Protein AF-A0A368FRX7-F1 (afdb_monomer_lite)

Sequence (217 aa):
MELCMVNEQAELYEGPSNRANNHQLYQCQQCKSKGKWTGIRMIGNEFATDPCTLDHHPEWNPIKTAHNLVDRTVYECLYQYSTVACKEDSKPEWHKQMATIKEKVAQEPEMYQAMVSHHYSRGCFSRRSSIKRVLETYNCGEAGTTMTYIPETFSILPDVSIFVHRLEPMLHVYYNSNTVQMAARNGLHTLVFIHSNLVSSNGKSSCTPRMMCAAMV

pLDDT: mean 75.37, std 17.67, range [26.78, 93.94]

Organism: Ancylostoma caninum (NCBI:txid29170)

Radius of gyration: 20.88 Å; chains: 1; bounding box: 44×50×48 Å

Secondary structure (DSSP, 8-state):
-----GGGSEEEE--S--TT--EEEEEEHHHHHTT---EEEEETTEESS-TTTS---TT------HHHHHHHHHHHHHHHHHHS---S-HHHHHHHHHHHHHHHHHT-GGGHHHHHHHHHHT-HHHHHHHHHHHHHHHHS-S---BTTB--HHHHB-TTS-BSEEEEETTEEEE--HHHHHHHHHTT---PPP-------SSS---------PPP--

Foldseek 3Di:
DDPPPCVVQWDFDPDDDPVPDQWTWTFGNVCVVVVHGDTFIDRDNDGPDPPVPPPDDPPDDPPDALLVLLVVLLVVLLVVCLVDLDPDQLPVSLVVSVVSQQVVCVVVVVNNVVNNCNSPVCHPVVSSVSSVVSNVLRVPPDDRDDLQDDPVVRQADPVRDGQWPDRDPQDTDGDDPVVVVVCVVVVAPDADDDRDPPDDPDDDDDDDDDGDGDGDD

Structure (mmCIF, N/CA/C/O backbone):
data_AF-A0A368FRX7-F1
#
_entry.id   AF-A0A368FRX7-F1
#
loop_
_atom_site.group_PDB
_atom_site.id
_atom_site.type_symbol
_atom_site.label_atom_id
_atom_site.label_alt_id
_atom_site.label_comp_id
_atom_site.label_asym_id
_atom_site.label_entity_id
_atom_site.label_seq_id
_atom_site.pdbx_PDB_ins_code
_atom_site.Cartn_x
_atom_site.Cartn_y
_atom_site.Cartn_z
_atom_site.occupancy
_atom_site.B_iso_or_equiv
_atom_site.auth_seq_id
_atom_site.auth_comp_id
_atom_site.auth_asym_id
_atom_site.auth_atom_id
_atom_site.pdbx_PDB_model_num
ATOM 1 N N . MET A 1 1 ? -11.530 14.022 -0.761 1.00 30.47 1 MET A N 1
ATOM 2 C CA . MET A 1 1 ? -12.181 12.758 -0.367 1.00 30.47 1 MET A CA 1
ATOM 3 C C . MET A 1 1 ? -11.080 11.872 0.197 1.00 30.47 1 MET A C 1
ATOM 5 O O . MET A 1 1 ? -10.234 11.423 -0.565 1.00 30.47 1 MET A O 1
ATOM 9 N N . GLU A 1 2 ? -10.966 11.787 1.525 1.00 34.12 2 GLU A N 1
ATOM 10 C CA . GLU A 1 2 ? -9.962 10.942 2.181 1.00 34.12 2 GLU A CA 1
ATOM 11 C C . GLU A 1 2 ? -10.339 9.472 2.003 1.00 34.12 2 GLU A C 1
ATOM 13 O O . GLU A 1 2 ? -11.412 9.048 2.420 1.00 34.12 2 GLU A O 1
ATOM 18 N N . LEU A 1 3 ? -9.455 8.693 1.387 1.00 38.66 3 LEU A N 1
ATOM 19 C CA . LEU A 1 3 ? -9.559 7.239 1.372 1.00 38.66 3 LEU A CA 1
ATOM 20 C C . LEU A 1 3 ? -9.222 6.725 2.780 1.00 38.66 3 LEU A C 1
ATOM 22 O O . LEU A 1 3 ? -8.053 6.525 3.113 1.00 38.66 3 LEU A O 1
ATOM 26 N N . CYS A 1 4 ? -10.239 6.545 3.623 1.00 38.00 4 CYS A N 1
ATOM 27 C CA . CYS A 1 4 ? -10.102 5.797 4.869 1.00 38.00 4 CYS A CA 1
ATOM 28 C C . CYS A 1 4 ? -9.798 4.336 4.522 1.00 38.00 4 CYS A C 1
ATOM 30 O O . CYS A 1 4 ? -10.684 3.575 4.143 1.00 38.00 4 CYS A O 1
ATOM 32 N N . MET A 1 5 ? -8.534 3.926 4.636 1.00 40.75 5 MET A N 1
ATOM 33 C CA . MET A 1 5 ? -8.184 2.507 4.632 1.00 40.75 5 MET A CA 1
ATOM 34 C C . MET A 1 5 ? -8.666 1.886 5.947 1.00 40.75 5 MET A C 1
ATOM 36 O O . MET A 1 5 ? -7.973 1.908 6.959 1.00 40.75 5 MET A O 1
ATOM 40 N N . VAL A 1 6 ? -9.886 1.351 5.922 1.00 47.53 6 VAL A N 1
ATOM 41 C CA . VAL A 1 6 ? -10.578 0.746 7.074 1.00 47.53 6 VAL A CA 1
ATOM 42 C C . VAL A 1 6 ? -9.851 -0.503 7.603 1.00 47.53 6 VAL A C 1
ATOM 44 O O . VAL A 1 6 ? -9.980 -0.855 8.773 1.00 47.53 6 VAL A O 1
ATOM 47 N N . ASN A 1 7 ? -9.021 -1.148 6.778 1.00 43.38 7 ASN A N 1
ATOM 48 C CA . ASN A 1 7 ? -8.431 -2.451 7.100 1.00 43.38 7 ASN A CA 1
ATOM 49 C C . ASN A 1 7 ? -7.40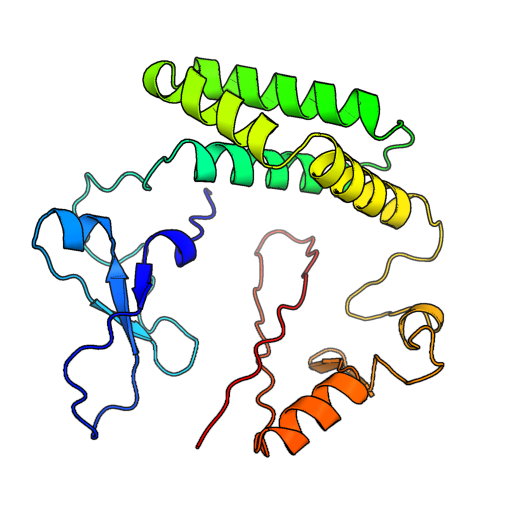7 -2.462 8.245 1.00 43.38 7 ASN A C 1
ATOM 51 O O . ASN A 1 7 ? -7.139 -3.534 8.772 1.00 43.38 7 ASN A O 1
ATOM 55 N N . GLU A 1 8 ? -6.845 -1.321 8.656 1.00 46.81 8 GLU A N 1
ATOM 56 C CA . GLU A 1 8 ? -5.922 -1.272 9.807 1.00 46.81 8 GLU A CA 1
ATOM 57 C C . GLU A 1 8 ? -6.608 -0.906 11.132 1.00 46.81 8 GLU A C 1
ATOM 59 O O . GLU A 1 8 ? -5.968 -0.946 12.177 1.00 46.81 8 GLU A O 1
ATOM 64 N N . GLN A 1 9 ? -7.903 -0.566 11.117 1.00 55.53 9 GLN A N 1
ATOM 65 C CA . GLN A 1 9 ? -8.648 -0.152 12.320 1.00 55.53 9 GLN A CA 1
ATOM 66 C C . GLN A 1 9 ? -9.679 -1.180 12.785 1.00 55.53 9 GLN A C 1
ATOM 68 O O . GLN A 1 9 ? -10.386 -0.956 13.772 1.00 55.53 9 GLN A O 1
ATOM 73 N N . ALA A 1 10 ? -9.781 -2.299 12.078 1.00 55.25 10 ALA A N 1
ATOM 74 C CA . ALA A 1 10 ? -10.739 -3.343 12.364 1.00 55.25 10 ALA A CA 1
ATOM 75 C C . ALA A 1 10 ? -9.993 -4.656 12.607 1.00 55.25 10 ALA A C 1
ATOM 77 O O . ALA A 1 10 ? -9.310 -5.171 11.726 1.00 55.25 10 ALA A O 1
ATOM 78 N N . GLU A 1 11 ? -10.121 -5.197 13.815 1.00 59.97 11 GLU A N 1
ATOM 79 C CA . GLU A 1 11 ? -9.658 -6.551 14.107 1.00 59.97 11 GLU A CA 1
ATOM 80 C C . GLU A 1 11 ? -10.773 -7.533 13.761 1.00 59.97 11 GLU A C 1
ATOM 82 O O . GLU A 1 11 ? -11.942 -7.309 14.104 1.00 59.97 11 GLU A O 1
ATOM 87 N N . LEU A 1 12 ? -10.405 -8.624 13.086 1.00 64.31 12 LEU A N 1
ATOM 88 C CA . LEU A 1 12 ? -11.295 -9.763 12.910 1.00 64.31 12 LEU A CA 1
ATOM 89 C C . LEU A 1 12 ? -11.613 -10.308 14.305 1.00 64.31 12 LEU A C 1
ATOM 91 O O . LEU A 1 12 ? -10.719 -10.746 15.031 1.00 64.31 12 LEU A O 1
ATOM 95 N N . TYR A 1 13 ? -12.882 -10.242 14.695 1.00 66.50 13 TYR A N 1
ATOM 96 C CA . TYR A 1 13 ? -13.333 -10.796 15.958 1.00 66.50 13 TYR A CA 1
ATOM 97 C C . TYR A 1 13 ? -13.917 -12.182 15.702 1.00 66.50 13 TYR A C 1
ATOM 99 O O . TYR A 1 13 ? -15.029 -12.324 15.192 1.00 66.50 13 TYR A O 1
ATOM 107 N N . GLU A 1 14 ? -13.177 -13.216 16.092 1.00 60.53 14 GLU A N 1
ATOM 108 C CA . GLU A 1 14 ? -13.703 -14.577 16.163 1.00 60.53 14 GLU A CA 1
ATOM 109 C C . GLU A 1 14 ? -14.515 -14.729 17.454 1.00 60.53 14 GLU A C 1
ATOM 111 O O . GLU A 1 14 ? -14.046 -15.226 18.477 1.00 60.53 14 GLU A O 1
ATOM 116 N N . GLY A 1 15 ? -15.747 -14.217 17.431 1.00 62.44 15 GLY A N 1
ATOM 117 C CA . GLY A 1 15 ? -16.715 -14.474 18.495 1.00 62.44 15 GLY A CA 1
ATOM 118 C C . GLY A 1 15 ? -17.056 -15.965 18.606 1.00 62.44 15 GLY A C 1
ATOM 119 O O . GLY A 1 15 ? -16.747 -16.732 17.691 1.00 62.44 15 GLY A O 1
ATOM 120 N N . PRO A 1 16 ? -17.719 -16.398 19.698 1.00 53.91 16 PRO A N 1
ATOM 121 C CA . PRO A 1 16 ? -18.151 -17.783 19.855 1.00 53.91 16 PRO A CA 1
ATOM 122 C C . PRO A 1 16 ? -18.934 -18.218 18.614 1.00 53.91 16 PRO A C 1
ATOM 124 O O . PRO A 1 16 ? -20.005 -17.688 18.311 1.00 53.91 16 PRO A O 1
ATOM 127 N N . SER A 1 17 ? -18.328 -19.139 17.865 1.00 47.59 17 SER A N 1
ATOM 128 C CA . SER A 1 17 ? -18.787 -19.599 16.560 1.00 47.59 17 SER A CA 1
ATOM 129 C C . SER A 1 17 ? -20.168 -20.236 16.690 1.00 47.59 17 SER A C 1
ATOM 131 O O . SER A 1 17 ? -20.312 -21.411 17.033 1.00 47.59 17 SER A O 1
ATOM 133 N N . ASN A 1 18 ? -21.213 -19.460 16.403 1.00 53.34 18 ASN A N 1
ATOM 134 C CA . ASN A 1 18 ? -22.508 -20.026 16.069 1.00 53.34 18 ASN A CA 1
ATOM 135 C C . ASN A 1 18 ? -22.377 -20.591 14.654 1.00 53.34 18 ASN A C 1
ATOM 137 O O . ASN A 1 18 ? -22.505 -19.861 13.672 1.00 53.34 18 ASN A O 1
ATOM 141 N N . ARG A 1 19 ? -22.105 -21.899 14.568 1.00 54.16 19 ARG A N 1
ATOM 142 C CA . ARG A 1 19 ? -21.857 -22.685 13.340 1.00 54.16 19 ARG A CA 1
ATOM 143 C C . ARG A 1 19 ? -22.924 -22.557 12.234 1.00 54.16 19 ARG A C 1
ATOM 145 O O . ARG A 1 19 ? -22.756 -23.134 11.170 1.00 54.16 19 ARG A O 1
ATOM 152 N N . ALA A 1 20 ? -24.011 -21.824 12.466 1.00 64.81 20 ALA A N 1
ATOM 153 C CA . ALA A 1 20 ? -25.097 -21.610 11.513 1.00 64.81 20 ALA A CA 1
ATOM 154 C C . ALA A 1 20 ? -24.931 -20.358 10.626 1.00 64.81 20 ALA A C 1
ATOM 156 O O . ALA A 1 20 ? -25.697 -20.180 9.684 1.00 64.81 20 ALA A O 1
ATOM 157 N N . ASN A 1 21 ? -23.960 -19.482 10.904 1.00 63.47 21 ASN A N 1
ATOM 158 C CA . ASN A 1 21 ? -23.888 -18.161 10.283 1.00 63.47 21 ASN A CA 1
ATOM 159 C C . ASN A 1 21 ? -22.591 -17.973 9.469 1.00 63.47 21 ASN A C 1
ATOM 161 O O . ASN A 1 21 ? -21.536 -17.713 10.036 1.00 63.47 21 ASN A O 1
ATOM 165 N N . ASN A 1 22 ? -22.684 -18.038 8.133 1.00 82.56 22 ASN A N 1
ATOM 166 C CA . ASN A 1 22 ? -21.576 -17.856 7.170 1.00 82.56 22 ASN A CA 1
ATOM 167 C C . ASN A 1 22 ? -21.087 -16.393 7.036 1.00 82.56 22 ASN A C 1
ATOM 169 O O . ASN A 1 22 ? -20.902 -15.896 5.925 1.00 82.56 22 ASN A O 1
ATOM 173 N N . HIS A 1 23 ? -20.925 -15.658 8.134 1.00 83.50 23 HIS A N 1
ATOM 174 C CA . HIS A 1 23 ? -20.420 -14.286 8.087 1.00 83.50 23 HIS A CA 1
ATOM 175 C C . HIS A 1 23 ? -19.318 -14.053 9.115 1.00 83.50 23 HIS A C 1
ATOM 177 O O . HIS A 1 23 ? -19.363 -14.578 10.226 1.00 83.50 23 HIS A O 1
ATOM 183 N N . GLN A 1 24 ? -18.343 -13.233 8.736 1.00 84.00 24 GLN A N 1
ATOM 184 C CA . GLN A 1 24 ? -17.304 -12.740 9.634 1.00 84.00 24 GLN A CA 1
ATOM 185 C C . GLN A 1 24 ? -17.763 -11.417 10.256 1.00 84.00 24 GLN A C 1
ATOM 187 O O . GLN A 1 24 ? -18.486 -10.640 9.626 1.00 84.00 24 GLN A O 1
ATOM 192 N N . LEU A 1 25 ? -17.368 -11.158 11.502 1.00 86.56 25 LEU A N 1
ATOM 193 C CA . LEU A 1 25 ? -17.642 -9.898 12.189 1.00 86.56 25 LEU A CA 1
ATOM 194 C C . LEU A 1 25 ? -16.323 -9.194 12.482 1.00 86.56 25 LEU A C 1
ATOM 196 O O . LEU A 1 25 ? -15.436 -9.735 13.138 1.00 86.56 25 LEU A O 1
ATOM 200 N N . TYR A 1 26 ? -16.217 -7.965 12.002 1.00 84.25 26 TYR A N 1
ATOM 201 C CA . TYR A 1 26 ? -15.113 -7.075 12.315 1.00 84.25 26 TYR A CA 1
ATOM 202 C C . TYR A 1 26 ? -15.540 -6.128 13.420 1.00 84.25 26 TYR A C 1
ATOM 204 O O . TYR A 1 26 ? -16.651 -5.603 13.394 1.00 84.25 26 TYR A O 1
ATOM 212 N N . GLN A 1 27 ? -14.661 -5.891 14.386 1.00 83.88 27 GLN A N 1
ATOM 213 C CA . GLN A 1 27 ? -14.903 -4.899 15.424 1.00 83.88 27 GLN A CA 1
ATOM 214 C C . GLN A 1 27 ? -13.943 -3.734 15.222 1.00 83.88 27 GLN A C 1
ATOM 216 O O . GLN A 1 27 ? -12.729 -3.930 15.142 1.00 83.88 27 GLN A O 1
ATOM 221 N N . CYS A 1 28 ? -14.470 -2.509 15.184 1.00 83.31 28 CYS A N 1
ATOM 222 C CA . CYS A 1 28 ? -13.597 -1.342 15.198 1.00 83.31 28 CYS A CA 1
ATOM 223 C C . CYS A 1 28 ? -12.832 -1.258 16.528 1.00 83.31 28 CYS A C 1
ATOM 225 O O . CYS A 1 28 ? -13.425 -1.305 17.613 1.00 83.31 28 CYS A O 1
ATOM 227 N N . GLN A 1 29 ? -11.517 -1.062 16.431 1.00 78.44 29 GLN A N 1
ATOM 228 C CA . GLN A 1 29 ? -10.608 -0.940 17.566 1.00 78.44 29 GLN A CA 1
ATOM 229 C C . GLN A 1 29 ? -10.973 0.211 18.517 1.00 78.44 29 GLN A C 1
ATOM 231 O O . GLN A 1 29 ? -10.830 0.061 19.729 1.00 78.44 29 GLN A O 1
ATOM 236 N N . GLN A 1 30 ? -11.498 1.335 18.017 1.00 78.88 30 GLN A N 1
ATOM 237 C CA . GLN A 1 30 ? -11.920 2.452 18.875 1.00 78.88 30 GLN A CA 1
ATOM 238 C C . GLN A 1 30 ? -13.201 2.162 19.657 1.00 78.88 30 GLN A C 1
ATOM 240 O O . GLN A 1 30 ? -13.332 2.563 20.813 1.00 78.88 30 GLN A O 1
ATOM 245 N N . CYS A 1 31 ? -14.152 1.445 19.051 1.00 83.06 31 CYS A N 1
ATOM 246 C CA . CYS A 1 31 ? -15.323 0.958 19.779 1.00 83.06 31 CYS A CA 1
ATOM 247 C C . CYS A 1 31 ? -14.874 0.014 20.889 1.00 83.06 31 CYS A C 1
ATOM 249 O O . CYS A 1 31 ? -15.249 0.190 22.049 1.00 83.06 31 CYS A O 1
ATOM 251 N N . LYS A 1 32 ? -14.001 -0.933 20.526 1.00 84.62 32 LYS A N 1
ATOM 252 C CA . LYS A 1 32 ? -13.443 -1.936 21.431 1.00 84.62 32 LYS A CA 1
ATOM 253 C C . LYS A 1 32 ? -12.749 -1.296 22.634 1.00 84.62 32 LYS A C 1
ATOM 255 O O . LYS A 1 32 ? -13.039 -1.687 23.760 1.00 84.62 32 LYS A O 1
ATOM 260 N N . SER A 1 33 ? -11.902 -0.284 22.428 1.00 81.19 33 SER A N 1
ATOM 261 C CA . SER A 1 33 ? -11.201 0.401 23.527 1.00 81.19 33 SER A CA 1
ATOM 262 C C . SER A 1 33 ? -12.136 1.173 24.466 1.00 81.19 33 SER A C 1
ATOM 264 O O . SER A 1 33 ? -11.833 1.311 25.647 1.00 81.19 33 SER A O 1
ATOM 266 N N . LYS A 1 34 ? -13.299 1.621 23.975 1.00 84.44 34 LYS A N 1
ATOM 267 C CA . LYS A 1 34 ? -14.358 2.274 24.766 1.00 84.44 34 LYS A CA 1
ATOM 268 C C . LYS A 1 34 ? -15.358 1.289 25.391 1.00 84.44 34 LYS A C 1
ATOM 270 O O . LYS A 1 34 ? -16.352 1.725 25.967 1.00 84.44 34 LYS A O 1
ATOM 275 N N . GLY A 1 35 ? -15.152 -0.022 25.241 1.00 87.44 35 GLY A N 1
ATOM 276 C CA . GLY A 1 35 ? -16.097 -1.048 25.699 1.00 87.44 35 GLY A CA 1
ATOM 277 C C . GLY A 1 35 ? -17.410 -1.088 24.907 1.00 87.44 35 GLY A C 1
ATOM 278 O O . GLY A 1 35 ? -18.376 -1.704 25.348 1.00 87.44 35 GLY A O 1
ATOM 279 N N . LYS A 1 36 ? -17.465 -0.433 23.741 1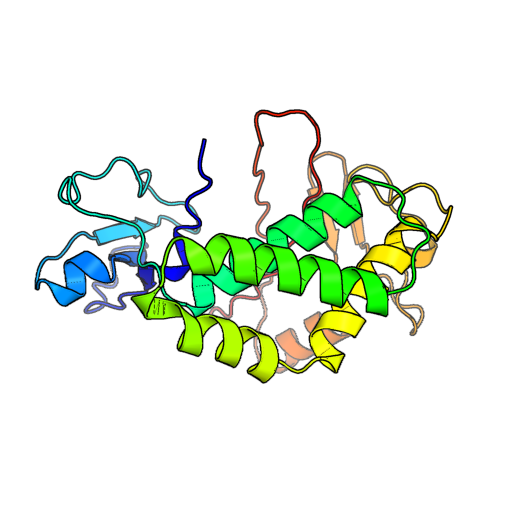.00 85.00 36 LYS A N 1
ATOM 280 C CA . LYS A 1 36 ? -18.605 -0.481 22.826 1.00 85.00 36 LYS A CA 1
ATOM 281 C C . LYS A 1 36 ? -18.378 -1.545 21.755 1.00 85.00 36 LYS A C 1
ATOM 283 O O . LYS A 1 36 ? -17.260 -1.792 21.301 1.00 85.00 36 LYS A O 1
ATOM 288 N N . TRP A 1 37 ? -19.460 -2.173 21.317 1.00 84.06 37 TRP A N 1
ATOM 289 C CA . TRP A 1 37 ? -19.416 -3.138 20.229 1.00 84.06 37 TRP A CA 1
ATOM 290 C C . TRP A 1 37 ? -20.146 -2.573 19.013 1.00 84.06 37 TRP A C 1
ATOM 292 O O . TRP A 1 37 ? -21.356 -2.371 19.056 1.00 84.06 37 TRP A O 1
ATOM 302 N N . THR A 1 38 ? -19.397 -2.335 17.935 1.00 84.81 38 THR A N 1
ATOM 303 C CA . THR A 1 38 ? -19.945 -2.048 16.605 1.00 84.81 38 THR A CA 1
ATOM 304 C C . THR A 1 38 ? -19.379 -3.094 15.666 1.00 84.81 38 THR A C 1
ATOM 306 O O . THR A 1 38 ? -18.223 -3.002 15.246 1.00 84.81 38 THR A O 1
ATOM 309 N N . GLY A 1 39 ? -20.166 -4.142 15.435 1.00 85.38 39 GLY A N 1
ATOM 310 C CA . GLY A 1 39 ? -19.807 -5.215 14.525 1.00 85.38 39 GLY A CA 1
ATOM 311 C C . GLY A 1 39 ? -20.104 -4.826 13.087 1.00 85.38 39 GLY A C 1
ATOM 312 O O . GLY A 1 39 ? -21.240 -4.502 12.747 1.00 85.38 39 GLY A O 1
ATOM 313 N N . ILE A 1 40 ? -19.092 -4.910 12.237 1.00 87.19 40 ILE A N 1
ATOM 314 C CA . ILE A 1 40 ? -19.232 -4.790 10.793 1.00 87.19 40 ILE A CA 1
ATOM 315 C C . ILE A 1 40 ? -19.334 -6.200 10.237 1.00 87.19 40 ILE A C 1
ATOM 317 O O . ILE A 1 40 ? -18.407 -7.004 10.360 1.00 87.19 40 ILE A O 1
ATOM 321 N N . ARG A 1 41 ? -20.488 -6.519 9.656 1.00 88.69 41 ARG A N 1
ATOM 322 C CA . ARG A 1 41 ? -20.714 -7.822 9.037 1.00 88.69 41 ARG A CA 1
ATOM 323 C C . ARG A 1 41 ? -19.986 -7.877 7.699 1.00 88.69 41 ARG A C 1
ATOM 325 O O . ARG A 1 41 ? -20.222 -7.031 6.842 1.00 88.69 41 ARG A O 1
ATOM 332 N N . MET A 1 42 ? -19.167 -8.903 7.508 1.00 87.56 42 MET A N 1
ATOM 333 C CA . MET A 1 42 ? -18.660 -9.298 6.199 1.00 87.56 42 MET A CA 1
ATOM 334 C C . MET A 1 42 ? -19.350 -10.573 5.736 1.00 87.56 42 MET A C 1
ATOM 336 O O . MET A 1 42 ? -19.402 -11.566 6.465 1.00 87.56 42 MET A O 1
ATOM 340 N N . ILE A 1 43 ? -19.884 -10.537 4.520 1.00 88.00 43 ILE A N 1
ATOM 341 C CA . ILE A 1 43 ? -20.452 -11.705 3.847 1.00 88.00 43 ILE A CA 1
ATOM 342 C C . ILE A 1 43 ? -19.486 -12.045 2.715 1.00 88.00 43 ILE A C 1
ATOM 344 O O . ILE A 1 43 ? -19.313 -11.265 1.781 1.00 88.00 43 ILE A O 1
ATOM 348 N N . GLY A 1 44 ? -18.790 -13.175 2.836 1.00 86.06 44 GLY A N 1
ATOM 349 C CA . GLY A 1 44 ? -17.607 -13.427 2.014 1.00 86.06 44 GLY A CA 1
ATOM 350 C C . GLY A 1 44 ? -16.506 -12.408 2.330 1.00 86.06 44 GLY A C 1
ATOM 351 O O . GLY A 1 44 ? -16.080 -12.312 3.477 1.00 86.06 44 GLY A O 1
ATOM 352 N N . ASN A 1 45 ? -16.083 -11.638 1.325 1.00 77.19 45 ASN A N 1
ATOM 353 C CA . ASN A 1 45 ? -15.006 -10.640 1.433 1.00 77.19 45 ASN A CA 1
ATOM 354 C C . ASN A 1 45 ? -15.491 -9.194 1.269 1.00 77.19 45 ASN A C 1
ATOM 356 O O . ASN A 1 45 ? -14.682 -8.285 1.093 1.00 77.19 45 ASN A O 1
ATOM 360 N N . GLU A 1 46 ? -16.804 -8.984 1.283 1.00 80.25 46 GLU A N 1
ATOM 361 C CA . GLU A 1 46 ? -17.400 -7.662 1.156 1.00 80.25 46 GLU A CA 1
ATOM 362 C C . GLU A 1 46 ? -18.043 -7.257 2.480 1.00 80.25 46 GLU A C 1
ATOM 364 O O . GLU A 1 46 ? -18.711 -8.055 3.150 1.00 80.25 46 GLU A O 1
ATOM 369 N N . PHE A 1 47 ? -17.842 -5.996 2.864 1.00 83.62 47 PHE A N 1
ATOM 370 C CA . PHE A 1 47 ? -18.564 -5.404 3.979 1.00 83.62 47 PHE A CA 1
ATOM 371 C C . PHE A 1 47 ? -20.038 -5.253 3.587 1.00 83.62 47 PHE A C 1
ATOM 373 O O . PHE A 1 47 ? -20.366 -4.560 2.630 1.00 83.62 47 PHE A O 1
ATOM 380 N N . ALA A 1 48 ? -20.936 -5.881 4.349 1.00 88.88 48 ALA A N 1
ATOM 381 C CA . ALA A 1 48 ? -22.382 -5.814 4.123 1.00 88.88 48 ALA A CA 1
ATOM 382 C C . ALA A 1 48 ? -22.954 -4.401 4.350 1.00 88.88 48 ALA A C 1
ATOM 384 O O . ALA A 1 48 ? -24.082 -4.099 3.966 1.00 88.88 48 ALA A O 1
ATOM 385 N N . THR A 1 49 ? -22.191 -3.540 5.016 1.00 86.81 49 THR A N 1
ATOM 386 C CA . THR A 1 49 ? -22.515 -2.138 5.264 1.00 86.81 49 THR A CA 1
ATOM 387 C C . THR A 1 49 ? -21.223 -1.348 5.199 1.00 86.81 49 THR A C 1
ATOM 389 O O . THR A 1 49 ? -20.212 -1.819 5.720 1.00 86.81 49 THR A O 1
ATOM 392 N N . ASP A 1 50 ? -21.250 -0.169 4.574 1.00 81.25 50 ASP A N 1
ATOM 393 C CA . ASP A 1 50 ? -20.075 0.695 4.513 1.00 81.25 50 ASP A CA 1
ATOM 394 C C . ASP A 1 50 ? -19.615 1.032 5.943 1.00 81.25 50 ASP A C 1
ATOM 396 O O . ASP A 1 50 ? -20.364 1.674 6.695 1.00 81.25 50 ASP A O 1
ATOM 400 N N . PRO A 1 51 ? -18.387 0.635 6.324 1.00 77.62 51 PRO A N 1
ATOM 401 C CA . PRO A 1 51 ? -17.791 0.983 7.599 1.00 77.62 51 PRO A CA 1
ATOM 402 C C . PRO A 1 51 ? -17.736 2.475 7.883 1.00 77.62 51 PRO A C 1
ATOM 404 O O . PRO A 1 51 ? -17.501 2.816 9.023 1.00 77.62 51 PRO A O 1
ATOM 407 N N . CYS A 1 52 ? -17.899 3.373 6.914 1.00 73.62 52 CYS A N 1
ATOM 408 C CA . CYS A 1 52 ? -17.926 4.818 7.154 1.00 73.62 52 CYS A CA 1
ATOM 409 C C . CYS A 1 52 ? -19.333 5.343 7.481 1.00 73.62 52 CYS A C 1
ATOM 411 O O . CYS A 1 52 ? -19.463 6.458 7.976 1.00 73.62 52 CYS A O 1
ATOM 413 N N . THR A 1 53 ? -20.377 4.555 7.203 1.00 78.38 53 THR A N 1
ATOM 414 C CA . THR A 1 53 ? -21.790 4.963 7.350 1.00 78.38 53 THR A CA 1
ATOM 415 C C . THR A 1 53 ? -22.452 4.477 8.626 1.00 78.38 53 THR A C 1
ATOM 417 O O . THR A 1 53 ? -23.532 4.952 8.972 1.00 78.38 53 THR A O 1
ATOM 420 N N . LEU A 1 54 ? -21.848 3.505 9.309 1.00 79.81 54 LEU A N 1
ATOM 421 C CA . LEU A 1 54 ? -22.362 3.074 10.600 1.00 79.81 54 LEU A CA 1
ATOM 422 C C . LEU A 1 54 ? -22.259 4.248 11.579 1.00 79.81 54 LEU A C 1
ATOM 424 O O . LEU A 1 54 ? -21.334 5.056 11.504 1.00 79.81 54 LEU A O 1
ATOM 428 N N . ASP A 1 55 ? -23.216 4.320 12.497 1.00 73.56 55 ASP A N 1
ATOM 429 C CA . ASP A 1 55 ? -23.305 5.371 13.508 1.00 73.56 55 ASP A CA 1
ATOM 430 C C . ASP A 1 55 ? -22.271 5.112 14.617 1.00 73.56 55 ASP A C 1
ATOM 432 O O . ASP A 1 55 ? -22.574 4.808 15.774 1.00 73.56 55 ASP A O 1
ATOM 436 N N . HIS A 1 56 ? -20.998 5.108 14.233 1.00 66.69 56 HIS A N 1
ATOM 437 C CA . HIS A 1 56 ? -19.920 5.233 15.192 1.00 66.69 56 HIS A CA 1
ATOM 438 C C . HIS A 1 56 ? -19.866 6.685 15.608 1.00 66.69 56 HIS A C 1
ATOM 440 O O . HIS A 1 56 ? -20.030 7.579 14.784 1.00 66.69 56 HIS A O 1
ATOM 446 N N . HIS A 1 57 ? -19.642 6.903 16.900 1.00 62.00 57 HIS A N 1
ATOM 447 C CA . HIS A 1 57 ? -19.675 8.227 17.501 1.00 62.00 57 HIS A CA 1
ATOM 448 C C . HIS A 1 57 ? -19.015 9.308 16.618 1.00 62.00 57 HIS A C 1
ATOM 450 O O . HIS A 1 57 ? -17.904 9.083 16.137 1.00 62.00 57 HIS A O 1
ATOM 456 N N . PRO A 1 58 ? -19.613 10.508 16.492 1.00 66.00 58 PRO A N 1
ATOM 457 C CA . PRO A 1 58 ? -19.103 11.603 15.650 1.00 66.00 58 PRO A CA 1
ATOM 458 C C . PRO A 1 58 ? -17.684 12.075 16.022 1.00 66.00 58 PRO A C 1
ATOM 460 O O . PRO A 1 58 ? -17.043 12.812 15.282 1.00 66.00 58 PRO A O 1
ATOM 463 N N . GLU A 1 59 ? -17.178 11.636 17.170 1.00 64.44 59 GLU A N 1
ATOM 464 C CA . GLU A 1 59 ? -15.819 11.856 17.666 1.00 64.44 59 GLU A CA 1
ATOM 465 C C . GLU A 1 59 ? -14.767 10.865 17.116 1.00 64.44 59 GLU A C 1
ATOM 467 O O . GLU A 1 59 ? -13.619 10.869 17.570 1.00 64.44 59 GLU A O 1
ATOM 472 N N . TRP A 1 60 ? -15.136 9.977 16.186 1.00 68.44 60 TRP A N 1
ATOM 473 C CA . TRP A 1 60 ? -14.235 8.982 15.598 1.00 68.44 60 TRP A CA 1
ATOM 474 C C . TRP A 1 60 ? -13.293 9.604 14.578 1.00 68.44 60 TRP A C 1
ATOM 476 O O . TRP A 1 60 ? -13.510 9.584 13.370 1.00 68.44 60 TRP A O 1
ATOM 486 N N . ASN A 1 61 ? -12.187 10.125 15.088 1.00 63.84 61 ASN A N 1
ATOM 487 C CA . ASN A 1 61 ? -11.027 10.417 14.266 1.00 63.84 61 ASN A CA 1
ATOM 488 C C . ASN A 1 61 ? -10.312 9.097 13.969 1.00 63.84 61 ASN A C 1
ATOM 490 O O . ASN A 1 61 ? -10.071 8.362 14.923 1.00 63.84 61 ASN A O 1
ATOM 494 N N . PRO A 1 62 ? -9.925 8.787 12.718 1.00 66.31 62 PRO A N 1
ATOM 495 C CA . PRO A 1 62 ? -9.052 7.655 12.409 1.00 66.31 62 PRO A CA 1
ATOM 496 C C . PRO A 1 62 ? -7.931 7.538 13.443 1.00 66.31 62 PRO A C 1
ATOM 498 O O . PRO A 1 62 ? -7.372 8.567 13.829 1.00 66.31 62 PRO A O 1
ATOM 501 N N . ILE A 1 63 ? -7.591 6.324 13.904 1.00 69.75 63 ILE A N 1
ATOM 502 C CA . ILE A 1 63 ? -6.453 6.165 14.821 1.00 69.75 63 ILE A CA 1
ATOM 503 C C . ILE A 1 63 ? -5.203 6.640 14.077 1.00 69.75 63 ILE A C 1
ATOM 505 O O . ILE A 1 63 ? -4.617 5.929 13.254 1.00 69.75 63 ILE A O 1
ATOM 509 N N . LYS A 1 64 ? -4.811 7.876 14.371 1.00 73.81 64 LYS A N 1
ATOM 510 C CA . LYS A 1 64 ? -3.567 8.476 13.929 1.00 73.81 64 LYS A CA 1
ATOM 511 C C . LYS A 1 64 ? -2.477 7.900 14.813 1.00 73.81 64 LYS A C 1
ATOM 513 O O . LYS A 1 64 ? -2.135 8.459 15.845 1.00 73.81 64 LYS A O 1
ATOM 518 N N . THR A 1 65 ? -1.966 6.733 14.441 1.00 85.12 65 THR A N 1
ATOM 519 C CA . THR A 1 65 ? -0.674 6.308 14.964 1.00 85.12 65 THR A CA 1
ATOM 520 C C . THR A 1 65 ? 0.413 6.976 14.136 1.00 85.12 65 THR A C 1
ATOM 522 O O . THR A 1 65 ? 0.267 7.192 12.927 1.00 85.12 65 THR A O 1
ATOM 525 N N . ALA A 1 66 ? 1.546 7.249 14.775 1.00 86.44 66 ALA A N 1
ATOM 526 C CA . ALA A 1 66 ? 2.748 7.676 14.077 1.00 86.44 66 ALA A CA 1
ATOM 527 C C . ALA A 1 66 ? 3.105 6.738 12.904 1.00 86.44 66 ALA A C 1
ATOM 529 O O . ALA A 1 66 ? 3.545 7.192 11.848 1.00 86.44 66 ALA A O 1
ATOM 530 N N . HIS A 1 67 ? 2.861 5.434 13.072 1.00 88.25 67 HIS A N 1
ATOM 531 C CA . HIS A 1 67 ? 3.077 4.416 12.048 1.00 88.25 67 HIS A CA 1
ATOM 532 C C . HIS A 1 67 ? 2.201 4.641 10.813 1.00 88.25 67 HIS A C 1
ATOM 534 O O . HIS A 1 67 ? 2.733 4.774 9.711 1.00 88.25 67 HIS A O 1
ATOM 540 N N . ASN A 1 68 ? 0.885 4.763 11.006 1.00 86.00 68 ASN A N 1
ATOM 541 C CA . ASN A 1 68 ? -0.087 4.906 9.922 1.00 86.00 68 ASN A CA 1
ATOM 542 C C . ASN A 1 68 ? 0.148 6.199 9.135 1.00 86.00 68 ASN A C 1
ATOM 544 O O . ASN A 1 68 ? 0.111 6.201 7.907 1.00 86.00 68 ASN A O 1
ATOM 548 N N . LEU A 1 69 ? 0.442 7.303 9.831 1.00 89.50 69 LEU A N 1
ATOM 549 C CA . LEU A 1 69 ? 0.715 8.590 9.189 1.00 89.50 69 LEU A CA 1
ATOM 550 C C . LEU A 1 69 ? 1.977 8.544 8.319 1.00 89.50 69 LEU A C 1
ATOM 552 O O . LEU A 1 69 ? 1.980 9.049 7.192 1.00 89.50 69 LEU A O 1
ATOM 556 N N . VAL A 1 70 ? 3.047 7.923 8.820 1.00 90.75 70 VAL A N 1
ATOM 557 C CA . VAL A 1 70 ? 4.289 7.742 8.060 1.00 90.75 70 VAL A CA 1
ATOM 558 C C . VAL A 1 70 ? 4.060 6.819 6.871 1.00 90.75 70 VAL A C 1
ATOM 560 O O . VAL A 1 70 ? 4.437 7.181 5.761 1.00 90.75 70 VAL A O 1
ATOM 563 N N . ASP A 1 71 ? 3.441 5.657 7.071 1.00 88.62 71 ASP A N 1
ATOM 564 C CA . ASP A 1 71 ? 3.233 4.671 6.009 1.00 88.62 71 ASP A CA 1
ATOM 565 C C . ASP A 1 71 ? 2.317 5.218 4.903 1.00 88.62 71 ASP A C 1
ATOM 567 O O . ASP A 1 71 ? 2.631 5.078 3.719 1.00 88.62 71 ASP A O 1
ATOM 571 N N . ARG A 1 72 ? 1.261 5.956 5.269 1.00 88.00 72 ARG A N 1
ATOM 572 C CA . ARG A 1 72 ? 0.398 6.667 4.315 1.00 88.00 72 ARG A CA 1
ATOM 573 C C . ARG A 1 72 ? 1.160 7.737 3.539 1.00 88.00 72 ARG A C 1
ATOM 575 O O . ARG A 1 72 ? 1.043 7.810 2.322 1.00 88.00 72 ARG A O 1
ATOM 582 N N . THR A 1 73 ? 1.984 8.536 4.215 1.00 91.31 73 THR A N 1
ATOM 583 C CA . THR A 1 73 ? 2.785 9.576 3.547 1.00 91.31 73 THR A CA 1
ATOM 584 C C . THR A 1 73 ? 3.804 8.969 2.588 1.00 91.31 73 THR A C 1
ATOM 586 O O . THR A 1 73 ? 3.990 9.464 1.482 1.00 91.31 73 THR A O 1
ATOM 589 N N . VAL A 1 74 ? 4.432 7.859 2.973 1.00 89.94 74 VAL A N 1
ATOM 590 C CA . VAL A 1 74 ? 5.352 7.112 2.107 1.00 89.94 74 VAL A CA 1
ATOM 591 C C . VAL A 1 74 ? 4.638 6.613 0.867 1.00 89.94 74 VAL A C 1
ATOM 593 O O . VAL A 1 74 ? 5.158 6.783 -0.232 1.00 89.94 74 VAL A O 1
ATOM 596 N N . TYR A 1 75 ? 3.460 6.016 1.046 1.00 87.06 75 TYR A N 1
ATOM 597 C CA . TYR A 1 75 ? 2.637 5.536 -0.052 1.00 87.06 75 TYR A CA 1
ATOM 598 C C . TYR A 1 75 ? 2.263 6.671 -1.012 1.00 87.06 75 TYR A C 1
ATOM 600 O O . TYR A 1 75 ? 2.452 6.533 -2.216 1.00 87.06 75 TYR A O 1
ATOM 608 N N . GLU A 1 76 ? 1.817 7.816 -0.491 1.00 87.62 76 GLU A N 1
ATOM 609 C CA . GLU A 1 76 ? 1.493 9.001 -1.292 1.00 87.62 76 GLU A CA 1
ATOM 610 C C . GLU A 1 76 ? 2.708 9.516 -2.079 1.00 87.62 76 GLU A C 1
ATOM 612 O O . GLU A 1 76 ? 2.590 9.769 -3.277 1.00 87.62 76 GLU A O 1
ATOM 617 N N . CYS A 1 77 ? 3.889 9.602 -1.455 1.00 89.25 77 CYS A N 1
ATOM 618 C CA . CYS A 1 77 ? 5.121 9.974 -2.156 1.00 89.25 77 CYS A CA 1
ATOM 619 C C . CYS A 1 77 ? 5.461 8.977 -3.274 1.00 89.25 77 CYS A C 1
ATOM 621 O O . CYS A 1 77 ? 5.765 9.389 -4.390 1.00 89.25 77 CYS A O 1
ATOM 623 N N . LEU A 1 78 ? 5.392 7.668 -2.998 1.00 85.69 78 LEU A N 1
ATOM 624 C CA . LEU A 1 78 ? 5.657 6.632 -4.002 1.00 85.69 78 LEU A CA 1
ATOM 625 C C . LEU A 1 78 ? 4.662 6.710 -5.161 1.00 85.69 78 LEU A C 1
ATOM 627 O O . LEU A 1 78 ? 5.063 6.593 -6.315 1.00 85.69 78 LEU A O 1
ATOM 631 N N . TYR A 1 79 ? 3.387 6.957 -4.868 1.00 81.56 79 TYR A N 1
ATOM 632 C CA . TYR A 1 79 ? 2.360 7.150 -5.882 1.00 81.56 79 TYR A CA 1
ATOM 633 C C . TYR A 1 79 ? 2.633 8.394 -6.737 1.00 81.56 79 TYR A C 1
ATOM 635 O O . TYR A 1 79 ? 2.530 8.334 -7.959 1.00 81.56 79 TYR A O 1
ATOM 643 N N . GLN A 1 80 ? 3.056 9.508 -6.139 1.00 83.44 80 GLN A N 1
ATOM 644 C CA . GLN A 1 80 ? 3.438 10.705 -6.894 1.00 83.44 80 GLN A CA 1
ATOM 645 C C . GLN A 1 80 ? 4.631 10.439 -7.820 1.00 83.44 80 GLN A C 1
ATOM 647 O O . GLN A 1 80 ? 4.566 10.791 -9.000 1.00 83.44 80 GLN A O 1
ATOM 652 N N . TYR A 1 81 ? 5.664 9.740 -7.337 1.00 79.25 81 TYR A N 1
ATOM 653 C CA . TYR A 1 81 ? 6.788 9.293 -8.174 1.00 79.25 81 TYR A CA 1
ATOM 654 C C . TYR A 1 81 ? 6.339 8.368 -9.302 1.00 79.25 81 TYR A C 1
ATOM 656 O O . TYR A 1 81 ? 6.928 8.365 -10.373 1.00 79.25 81 TYR A O 1
ATOM 664 N N . SER A 1 82 ? 5.265 7.616 -9.075 1.00 68.88 82 SER A N 1
ATOM 665 C CA . SER A 1 82 ? 4.675 6.742 -10.080 1.00 68.88 82 SER A CA 1
ATOM 6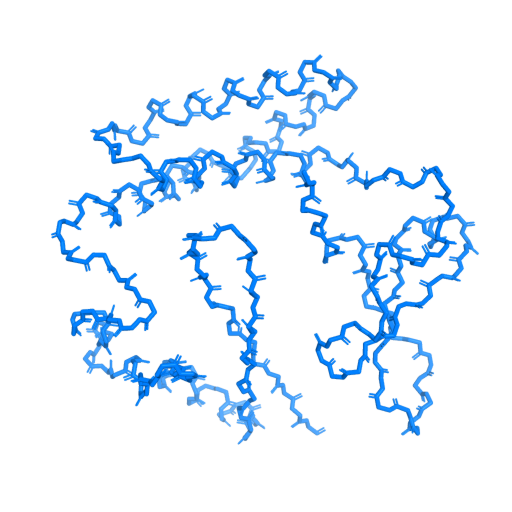66 C C . SER A 1 82 ? 3.967 7.514 -11.208 1.00 68.88 82 SER A C 1
ATOM 668 O O . SER A 1 82 ? 3.853 7.054 -12.338 1.00 68.88 82 SER A O 1
ATOM 670 N N . THR A 1 83 ? 3.501 8.732 -10.930 1.00 69.31 83 THR A N 1
ATOM 671 C CA . THR A 1 83 ? 2.778 9.553 -11.917 1.00 69.31 83 THR A CA 1
ATOM 672 C C . THR A 1 83 ? 3.669 10.506 -12.708 1.00 69.31 83 THR A C 1
ATOM 674 O O . THR A 1 83 ? 3.253 11.008 -13.752 1.00 69.31 83 THR A O 1
ATOM 677 N N . VAL A 1 84 ? 4.887 10.760 -12.230 1.00 72.50 84 VAL A N 1
ATOM 678 C CA . VAL A 1 84 ? 5.839 11.690 -12.838 1.00 72.50 84 VAL A CA 1
ATOM 679 C C . VAL A 1 84 ? 7.075 10.893 -13.215 1.00 72.50 84 VAL A C 1
ATOM 681 O O . VAL A 1 84 ? 7.717 10.336 -12.335 1.00 72.50 84 VAL A O 1
ATOM 684 N N . ALA A 1 85 ? 7.426 10.845 -14.503 1.00 61.31 85 ALA A N 1
ATOM 685 C CA . ALA A 1 85 ? 8.656 10.200 -14.958 1.00 61.31 85 ALA A CA 1
ATOM 686 C C . ALA A 1 85 ? 9.864 10.844 -14.258 1.00 61.31 85 ALA A C 1
ATOM 688 O O . ALA A 1 85 ? 10.325 11.922 -14.639 1.00 61.31 85 ALA A O 1
ATOM 689 N N . CYS A 1 86 ? 10.334 10.209 -13.188 1.00 59.09 86 CYS A N 1
ATOM 690 C CA . CYS A 1 86 ? 11.397 10.733 -12.354 1.00 59.09 86 CYS A CA 1
ATOM 691 C C . CYS A 1 86 ? 12.708 10.069 -12.784 1.00 59.09 86 CYS A C 1
ATOM 693 O O . CYS A 1 86 ? 12.870 8.851 -12.695 1.00 59.09 86 CYS A O 1
ATOM 695 N N . LYS A 1 87 ? 13.628 10.885 -13.306 1.00 65.94 87 LYS A N 1
ATOM 696 C CA . LYS A 1 87 ? 14.980 10.467 -13.715 1.00 65.94 87 LYS A CA 1
ATOM 697 C C . LYS A 1 87 ? 16.006 10.612 -12.587 1.00 65.94 87 LYS A C 1
ATOM 699 O O . LYS A 1 87 ? 17.201 10.491 -12.836 1.00 65.94 87 LYS A O 1
ATOM 704 N N . GLU A 1 88 ? 15.554 10.978 -11.393 1.00 73.06 88 GLU A N 1
ATOM 705 C CA . GLU A 1 88 ? 16.424 11.221 -10.250 1.00 73.06 88 GLU A CA 1
ATOM 706 C C . GLU A 1 88 ? 16.854 9.896 -9.580 1.00 73.06 88 GLU A C 1
ATOM 708 O O . GLU A 1 88 ? 16.292 8.823 -9.818 1.00 73.06 88 GLU A O 1
ATOM 713 N N . ASP A 1 89 ? 17.934 9.960 -8.798 1.00 76.62 89 ASP A N 1
ATOM 714 C CA . ASP A 1 89 ? 18.470 8.817 -8.059 1.00 76.62 89 ASP A CA 1
ATOM 715 C C . ASP A 1 89 ? 17.656 8.554 -6.784 1.00 76.62 89 ASP A C 1
ATOM 717 O O . ASP A 1 89 ? 17.358 9.463 -6.035 1.00 76.62 89 ASP A O 1
ATOM 721 N N . SER A 1 90 ? 17.472 7.301 -6.362 1.00 77.44 90 SER A N 1
ATOM 722 C CA . SER A 1 90 ? 16.710 6.969 -5.129 1.00 77.44 90 SER A CA 1
ATOM 723 C C . SER A 1 90 ? 17.105 7.696 -3.814 1.00 77.44 90 SER A C 1
ATOM 725 O O . SER A 1 90 ? 16.354 7.669 -2.833 1.00 77.44 90 SER A O 1
ATOM 727 N N . LYS A 1 91 ? 18.296 8.310 -3.735 1.00 81.44 91 LYS A N 1
ATOM 728 C CA . LYS A 1 91 ? 18.797 9.013 -2.542 1.00 81.44 91 LYS A CA 1
ATOM 729 C C . LYS A 1 91 ? 18.160 10.404 -2.359 1.00 81.44 91 LYS A C 1
ATOM 731 O O . LYS A 1 91 ? 17.687 10.643 -1.243 1.00 81.44 91 LYS A O 1
ATOM 736 N N . PRO A 1 92 ? 18.167 11.335 -3.332 1.00 85.31 92 PRO A N 1
ATOM 737 C CA . PRO A 1 92 ? 17.430 12.599 -3.228 1.00 85.31 92 PRO A CA 1
ATOM 738 C C . PRO A 1 92 ? 15.945 12.415 -2.877 1.00 85.31 92 PRO A C 1
ATOM 740 O O . PRO A 1 92 ? 15.442 13.099 -1.987 1.00 85.31 92 PRO A O 1
ATOM 743 N N . GLU A 1 93 ? 15.276 11.421 -3.449 1.00 85.69 93 GLU A N 1
ATOM 744 C CA . GLU A 1 93 ? 13.839 11.173 -3.275 1.00 85.69 93 GLU A CA 1
ATOM 745 C C . GLU A 1 93 ? 13.519 10.695 -1.867 1.00 85.69 93 GLU A C 1
ATOM 747 O O . GLU A 1 93 ? 12.475 11.028 -1.306 1.00 85.69 93 GLU A O 1
ATOM 752 N N . TRP A 1 94 ? 14.442 9.957 -1.253 1.00 86.19 94 TRP A N 1
ATOM 753 C CA . TRP A 1 94 ? 14.337 9.608 0.155 1.00 86.19 94 TRP A CA 1
ATOM 754 C C . TRP A 1 94 ? 14.422 10.850 1.058 1.00 86.19 94 TRP A C 1
ATOM 756 O O . TRP A 1 94 ? 13.678 10.948 2.033 1.00 86.19 94 TRP A O 1
ATOM 766 N N . HIS A 1 95 ? 15.282 11.826 0.736 1.00 88.69 95 HIS A N 1
ATOM 767 C CA . HIS A 1 95 ? 15.358 13.080 1.498 1.00 88.69 95 HIS A CA 1
ATOM 768 C C . HIS A 1 95 ? 14.118 13.951 1.281 1.00 88.69 95 HIS A C 1
ATOM 770 O O . HIS A 1 95 ? 13.622 14.523 2.249 1.00 88.69 95 HIS A O 1
ATOM 776 N N . LYS A 1 96 ? 13.584 14.006 0.052 1.00 91.19 96 LYS A N 1
ATOM 777 C CA . LYS A 1 96 ? 12.308 14.674 -0.257 1.00 91.19 96 LYS A CA 1
ATOM 778 C C . LYS A 1 96 ? 11.158 14.045 0.532 1.00 91.19 96 LYS A C 1
ATOM 780 O O . LYS A 1 96 ? 10.462 14.754 1.249 1.00 91.19 96 LYS A O 1
ATOM 785 N N . GLN A 1 97 ? 11.040 12.715 0.510 1.00 90.12 97 GLN A N 1
ATOM 786 C CA . GLN A 1 97 ? 10.055 11.976 1.307 1.00 90.12 97 GLN A CA 1
ATOM 787 C C . GLN A 1 97 ? 10.198 12.278 2.806 1.00 90.12 97 GLN A C 1
ATOM 789 O O . GLN A 1 97 ? 9.207 12.535 3.485 1.00 90.12 97 GLN A O 1
ATOM 794 N N . MET A 1 98 ? 11.427 12.296 3.331 1.00 91.50 98 MET A N 1
ATOM 795 C CA . MET A 1 98 ? 11.680 12.662 4.725 1.00 91.50 98 MET A CA 1
ATOM 796 C C . MET A 1 98 ? 11.268 14.110 5.027 1.00 91.50 98 MET A C 1
ATOM 798 O O . MET A 1 98 ? 10.729 14.370 6.100 1.00 91.50 98 MET A O 1
ATOM 802 N N . ALA A 1 99 ? 11.518 15.052 4.117 1.00 93.94 99 ALA A N 1
ATOM 803 C CA . ALA A 1 99 ? 11.109 16.443 4.283 1.00 93.94 99 ALA A CA 1
ATOM 804 C C . ALA A 1 99 ? 9.580 16.568 4.349 1.00 93.94 99 ALA A C 1
ATOM 806 O O . ALA A 1 99 ? 9.074 17.179 5.285 1.00 93.94 99 ALA A O 1
ATOM 807 N N . THR A 1 100 ? 8.853 15.898 3.449 1.00 93.88 100 THR A N 1
ATOM 808 C CA . THR A 1 100 ? 7.381 15.836 3.479 1.00 93.88 100 THR A CA 1
ATOM 809 C C . THR A 1 100 ? 6.866 15.224 4.778 1.00 93.88 100 THR A C 1
ATOM 811 O O . THR A 1 100 ? 5.895 15.703 5.357 1.00 93.88 100 THR A O 1
ATOM 814 N N . ILE A 1 101 ? 7.528 14.176 5.275 1.00 91.38 101 ILE A N 1
ATOM 815 C CA . ILE A 1 101 ? 7.171 13.584 6.564 1.00 91.38 101 ILE A CA 1
ATOM 816 C C . ILE A 1 101 ? 7.390 14.601 7.675 1.00 91.38 101 ILE A C 1
ATOM 818 O O . ILE A 1 101 ? 6.457 14.850 8.419 1.00 91.38 101 ILE A O 1
ATOM 822 N N . LYS A 1 102 ? 8.554 15.253 7.756 1.00 91.94 102 LYS A N 1
ATOM 823 C CA . LYS A 1 102 ? 8.814 16.293 8.765 1.00 91.94 102 LYS A CA 1
ATOM 824 C C . LYS A 1 102 ? 7.797 17.436 8.716 1.00 91.94 102 LYS A C 1
ATOM 826 O O . LYS A 1 102 ? 7.388 17.903 9.771 1.00 91.94 102 LYS A O 1
ATOM 831 N N . GLU A 1 103 ? 7.371 17.853 7.526 1.00 93.88 103 GLU A N 1
ATOM 832 C CA . GLU A 1 103 ? 6.339 18.878 7.345 1.00 93.88 103 GLU A CA 1
ATOM 833 C C . GLU A 1 103 ? 4.982 18.425 7.898 1.00 93.88 103 GLU A C 1
ATOM 835 O O . GLU A 1 103 ? 4.378 19.131 8.702 1.00 93.88 103 GLU A O 1
ATOM 840 N N . LYS A 1 104 ? 4.525 17.217 7.544 1.00 89.38 104 LYS A N 1
ATOM 841 C CA . LYS A 1 104 ? 3.278 16.658 8.093 1.00 89.38 104 LYS A CA 1
ATOM 842 C C . LYS A 1 104 ? 3.360 16.433 9.600 1.00 89.38 104 LYS A C 1
ATOM 844 O O . LYS A 1 104 ? 2.383 16.631 10.309 1.00 89.38 104 LYS A O 1
ATOM 849 N N . VAL A 1 105 ? 4.530 16.048 10.093 1.00 88.50 105 VAL A N 1
ATOM 850 C CA . VAL A 1 105 ? 4.776 15.848 11.520 1.00 88.50 105 VAL A CA 1
ATOM 851 C C . VAL A 1 105 ? 4.764 17.178 12.280 1.00 88.50 105 VAL A C 1
ATOM 853 O O . VAL A 1 105 ? 4.341 17.213 13.428 1.00 88.50 105 VAL A O 1
ATOM 856 N N . ALA A 1 106 ? 5.180 18.290 11.666 1.00 88.12 106 ALA A N 1
ATOM 857 C CA . ALA A 1 106 ? 5.115 19.606 12.305 1.00 88.12 106 ALA A CA 1
ATOM 858 C C . ALA A 1 106 ? 3.672 20.028 12.653 1.00 88.12 106 ALA A C 1
ATOM 860 O O . ALA A 1 106 ? 3.477 20.846 13.547 1.00 88.12 106 ALA A O 1
ATOM 861 N N . GLN A 1 107 ? 2.672 19.441 11.987 1.00 90.75 107 GLN A N 1
ATOM 862 C CA . GLN A 1 107 ? 1.250 19.619 12.303 1.00 90.75 107 GLN A CA 1
ATOM 863 C C . GLN A 1 107 ? 0.796 18.762 13.500 1.00 90.75 107 GLN A C 1
ATOM 865 O O . GLN A 1 107 ? -0.260 19.014 14.068 1.00 90.75 107 GLN A O 1
ATOM 870 N N . GLU A 1 108 ? 1.592 17.764 13.891 1.00 89.31 108 GLU A N 1
ATOM 871 C CA . GLU A 1 108 ? 1.293 16.749 14.905 1.00 89.31 108 GLU A CA 1
ATOM 872 C C . GLU A 1 108 ? 2.479 16.618 15.899 1.00 89.31 108 GLU A C 1
ATOM 874 O O . GLU A 1 108 ? 3.138 15.570 15.968 1.00 89.31 108 GLU A O 1
ATOM 879 N N . PRO A 1 109 ? 2.810 17.681 16.663 1.00 91.19 109 PRO A N 1
ATOM 880 C CA . PRO A 1 109 ? 4.053 17.764 17.439 1.00 91.19 109 PRO A CA 1
ATOM 881 C C . PRO A 1 109 ? 4.195 16.659 18.497 1.00 91.19 109 PRO A C 1
ATOM 883 O O . PRO A 1 109 ? 5.308 16.204 18.763 1.00 91.19 109 PRO A O 1
ATOM 886 N N . GLU A 1 110 ? 3.082 16.173 19.053 1.00 92.94 110 GLU A N 1
ATOM 887 C CA . GLU A 1 110 ? 3.061 15.091 20.049 1.00 92.94 110 GLU A CA 1
ATOM 888 C C . GLU A 1 110 ? 3.593 13.762 19.491 1.00 92.94 110 GLU A C 1
ATOM 890 O O . GLU A 1 110 ? 4.227 12.983 20.202 1.00 92.94 110 GLU A O 1
ATOM 895 N N . MET A 1 111 ? 3.391 13.511 18.195 1.00 90.81 111 MET A N 1
ATOM 896 C CA . MET A 1 111 ? 3.792 12.268 17.534 1.00 90.81 111 MET A CA 1
ATOM 897 C C . MET A 1 111 ? 5.166 12.358 16.863 1.00 90.81 111 MET A C 1
ATOM 899 O O . MET A 1 111 ? 5.609 11.380 16.249 1.00 90.81 111 MET A O 1
ATOM 903 N N . TYR A 1 112 ? 5.871 13.490 16.993 1.00 91.94 112 TYR A N 1
ATOM 904 C CA . TYR A 1 112 ? 7.060 13.766 16.189 1.00 91.94 112 TYR A CA 1
ATOM 905 C C . TYR A 1 112 ? 8.137 12.700 16.308 1.00 91.94 112 TYR A C 1
ATOM 907 O O . TYR A 1 112 ? 8.568 12.108 15.311 1.00 91.94 112 TYR A O 1
ATOM 915 N N . GLN A 1 113 ? 8.534 12.404 17.541 1.00 92.19 113 GLN A N 1
ATOM 916 C CA . GLN A 1 113 ? 9.610 11.460 17.794 1.00 92.19 113 GLN A CA 1
ATOM 917 C C . GLN A 1 113 ? 9.245 10.047 17.321 1.00 92.19 113 GLN A C 1
ATOM 919 O O . GLN A 1 113 ? 10.087 9.349 16.756 1.00 92.19 113 GLN A O 1
ATOM 924 N N . ALA A 1 114 ? 7.984 9.642 17.496 1.00 92.12 114 ALA A N 1
ATOM 925 C CA . ALA A 1 114 ? 7.495 8.332 17.082 1.00 92.12 114 ALA A CA 1
ATOM 926 C C . ALA A 1 114 ? 7.447 8.196 15.551 1.00 92.12 114 ALA A C 1
ATOM 928 O O . ALA A 1 114 ? 7.865 7.170 15.015 1.00 92.12 114 ALA A O 1
ATOM 929 N N . MET A 1 115 ? 7.013 9.238 14.833 1.00 92.94 115 MET A N 1
ATOM 930 C CA . MET A 1 115 ? 6.956 9.235 13.367 1.00 92.94 115 MET A CA 1
ATOM 931 C C . MET A 1 115 ? 8.354 9.191 12.756 1.00 92.94 115 MET A C 1
ATOM 933 O O . MET A 1 115 ? 8.633 8.368 11.882 1.00 92.94 115 MET A O 1
ATOM 937 N N . VAL A 1 116 ? 9.262 10.037 13.248 1.00 90.38 116 VAL A N 1
ATOM 938 C CA . VAL A 1 116 ? 10.653 10.051 12.785 1.00 90.38 116 VAL A CA 1
ATOM 939 C C . VAL A 1 116 ? 11.322 8.711 13.091 1.00 90.38 116 VAL A C 1
ATOM 941 O O . VAL A 1 116 ? 11.928 8.117 12.199 1.00 90.38 116 VAL A O 1
ATOM 944 N N . SER A 1 117 ? 11.156 8.185 14.308 1.00 91.50 117 SER A N 1
ATOM 945 C CA . SER A 1 117 ? 11.701 6.880 14.696 1.00 91.50 117 SER A CA 1
ATOM 946 C C . SER A 1 117 ? 11.180 5.749 13.804 1.00 91.50 117 SER A C 1
ATOM 948 O O . SER A 1 117 ? 11.982 5.001 13.247 1.00 91.50 117 SER A O 1
ATOM 950 N N . HIS A 1 118 ? 9.864 5.666 13.563 1.00 90.94 118 HIS A N 1
ATOM 951 C CA . HIS A 1 118 ? 9.283 4.656 12.665 1.00 90.94 118 HIS A CA 1
ATOM 952 C C . HIS A 1 118 ? 9.753 4.810 11.214 1.00 90.94 118 HIS A C 1
ATOM 954 O O . HIS A 1 118 ? 9.972 3.828 10.495 1.00 90.94 118 HIS A O 1
ATOM 960 N N . HIS A 1 119 ? 9.961 6.049 10.765 1.00 88.44 119 HIS A N 1
ATOM 961 C CA . HIS A 1 119 ? 10.534 6.282 9.449 1.00 88.44 119 HIS A CA 1
ATOM 962 C C . HIS A 1 119 ? 11.924 5.642 9.319 1.00 88.44 119 HIS A C 1
ATOM 964 O O . HIS A 1 119 ? 12.212 4.961 8.331 1.00 88.44 119 HIS A O 1
ATOM 970 N N . TYR A 1 120 ? 12.774 5.816 10.331 1.00 88.88 120 TYR A N 1
ATOM 971 C CA . TYR A 1 120 ? 14.122 5.254 10.351 1.00 88.88 120 TYR A CA 1
ATOM 972 C C . TYR A 1 120 ? 14.169 3.752 10.670 1.00 88.88 120 TYR A C 1
ATOM 974 O O . TYR A 1 120 ? 15.029 3.063 10.120 1.00 88.88 120 TYR A O 1
ATOM 982 N N . SER A 1 121 ? 13.250 3.224 11.486 1.00 86.69 121 SER A N 1
ATOM 983 C CA . SER A 1 121 ? 13.271 1.834 11.976 1.00 86.69 121 SER A CA 1
ATOM 984 C C . SER A 1 121 ? 13.091 0.792 10.871 1.00 86.69 121 SER A C 1
ATOM 986 O O . SER A 1 121 ? 13.769 -0.231 10.876 1.00 86.69 121 SER A O 1
ATOM 988 N N . ARG A 1 122 ? 12.258 1.073 9.857 1.00 75.56 122 ARG A N 1
ATOM 989 C CA . ARG A 1 122 ? 12.133 0.222 8.654 1.00 75.56 122 ARG A CA 1
ATOM 990 C C . ARG A 1 122 ? 13.401 0.191 7.787 1.00 75.56 122 ARG A C 1
ATOM 992 O O . ARG A 1 122 ? 13.471 -0.586 6.838 1.00 75.56 122 ARG A O 1
ATOM 999 N N . GLY A 1 123 ? 14.402 1.007 8.113 1.00 74.94 123 GLY A N 1
ATOM 1000 C CA . GLY A 1 123 ? 15.706 1.036 7.473 1.00 74.94 123 GLY A CA 1
ATOM 1001 C C . GLY A 1 123 ? 15.725 1.873 6.197 1.00 74.94 123 GLY A C 1
ATOM 1002 O O . GLY A 1 123 ? 14.886 1.741 5.302 1.00 74.94 123 GLY A O 1
ATOM 1003 N N . CYS A 1 124 ? 16.755 2.711 6.079 1.00 76.88 124 CYS A N 1
ATOM 1004 C CA . CYS A 1 124 ? 17.036 3.497 4.878 1.00 76.88 124 CYS A CA 1
ATOM 1005 C C . CYS A 1 124 ? 17.126 2.609 3.619 1.00 76.88 124 CYS A C 1
ATOM 1007 O O . CYS A 1 124 ? 16.613 2.968 2.561 1.00 76.88 124 CYS A O 1
ATOM 1009 N N . PHE A 1 125 ? 17.695 1.406 3.753 1.00 75.50 125 PHE A N 1
ATOM 1010 C CA . PHE A 1 125 ? 17.842 0.440 2.662 1.00 75.50 125 PHE A CA 1
ATOM 1011 C C . PHE A 1 125 ? 16.511 -0.096 2.125 1.00 75.50 125 PHE A C 1
ATOM 1013 O O . PHE A 1 125 ? 16.328 -0.122 0.910 1.00 75.50 125 PHE A O 1
ATOM 1020 N N . SER A 1 126 ? 15.565 -0.478 2.991 1.00 80.88 126 SER A N 1
ATOM 1021 C CA . SER A 1 126 ? 14.263 -1.018 2.560 1.00 80.88 126 SER A CA 1
ATOM 1022 C C . SER A 1 126 ? 13.453 0.021 1.776 1.00 80.88 126 SER A C 1
ATOM 1024 O O . SER A 1 126 ? 12.911 -0.252 0.699 1.00 80.88 126 SER A O 1
ATOM 1026 N N . ARG A 1 127 ? 13.450 1.266 2.268 1.00 80.19 127 ARG A N 1
ATOM 1027 C CA . ARG A 1 127 ? 12.754 2.385 1.618 1.00 80.19 127 ARG A CA 1
ATOM 1028 C C . ARG A 1 127 ? 13.412 2.773 0.301 1.00 80.19 127 ARG A C 1
ATOM 1030 O O . ARG A 1 127 ? 12.714 2.875 -0.701 1.00 80.19 127 ARG A O 1
ATOM 1037 N N . ARG A 1 128 ? 14.744 2.904 0.267 1.00 82.19 128 ARG A N 1
ATOM 1038 C CA . ARG A 1 128 ? 15.483 3.159 -0.982 1.00 82.19 128 ARG A CA 1
ATOM 1039 C C . ARG A 1 128 ? 15.271 2.056 -2.006 1.00 82.19 128 ARG A C 1
ATOM 1041 O O . ARG A 1 128 ? 15.089 2.368 -3.170 1.00 82.19 128 ARG A O 1
ATOM 1048 N N . SER A 1 129 ? 15.234 0.796 -1.580 1.00 81.62 129 SER A N 1
ATOM 1049 C CA . SER A 1 129 ? 14.942 -0.330 -2.475 1.00 81.62 129 SER A CA 1
ATOM 1050 C C . SER A 1 129 ? 13.524 -0.245 -3.041 1.00 81.62 129 SER A C 1
ATOM 1052 O O . SER A 1 129 ? 13.305 -0.539 -4.209 1.00 81.62 129 SER A O 1
ATOM 1054 N N . SER A 1 130 ? 12.550 0.200 -2.245 1.00 82.06 130 SER A N 1
ATOM 1055 C CA . SER A 1 130 ? 11.176 0.407 -2.720 1.00 82.06 130 SER A CA 1
ATOM 1056 C C . SER A 1 130 ? 11.070 1.585 -3.690 1.00 82.06 130 SER A C 1
ATOM 1058 O O . SER A 1 130 ? 10.479 1.421 -4.750 1.00 82.06 130 SER A O 1
ATOM 1060 N N . ILE A 1 131 ? 11.710 2.719 -3.385 1.00 83.56 131 ILE A N 1
ATOM 1061 C CA . ILE A 1 131 ? 11.804 3.874 -4.295 1.00 83.56 131 ILE A CA 1
ATOM 1062 C C . ILE A 1 131 ? 12.491 3.460 -5.599 1.00 83.56 131 ILE A C 1
ATOM 1064 O O . ILE A 1 131 ? 11.943 3.678 -6.670 1.00 83.56 131 ILE A O 1
ATOM 1068 N N . LYS A 1 132 ? 13.650 2.799 -5.509 1.00 84.25 132 LYS A N 1
ATOM 1069 C CA . LYS A 1 132 ? 14.415 2.316 -6.660 1.00 84.25 132 LYS A CA 1
ATOM 1070 C C . LYS A 1 132 ? 13.568 1.411 -7.555 1.00 84.25 132 LYS A C 1
ATOM 1072 O O . LYS A 1 132 ? 13.505 1.669 -8.745 1.00 84.25 132 LYS A O 1
ATOM 1077 N N . ARG A 1 133 ? 12.864 0.423 -6.989 1.00 82.12 133 ARG A N 1
ATOM 1078 C CA . ARG A 1 133 ? 11.968 -0.456 -7.763 1.00 82.12 133 ARG A CA 1
ATOM 1079 C C . ARG A 1 133 ? 10.878 0.322 -8.490 1.00 82.12 133 ARG A C 1
ATOM 1081 O O . ARG A 1 133 ? 10.617 0.039 -9.653 1.00 82.12 133 ARG A O 1
ATOM 1088 N N . VAL A 1 134 ? 10.256 1.297 -7.824 1.00 79.56 134 VAL A N 1
ATOM 1089 C CA . VAL A 1 134 ? 9.259 2.166 -8.464 1.00 79.56 134 VAL A CA 1
ATOM 1090 C C . VAL A 1 134 ? 9.908 2.919 -9.626 1.00 79.56 134 VAL A C 1
ATOM 1092 O O . VAL A 1 134 ? 9.442 2.787 -10.748 1.00 79.56 134 VAL A O 1
ATOM 1095 N N . LEU A 1 135 ? 11.029 3.609 -9.405 1.00 81.19 135 LEU A N 1
ATOM 1096 C CA . LEU A 1 135 ? 11.738 4.360 -10.449 1.00 81.19 135 LEU A CA 1
ATOM 1097 C C . LEU A 1 135 ? 12.185 3.483 -11.630 1.00 81.19 135 LEU A C 1
ATOM 1099 O O . LEU A 1 135 ? 12.034 3.880 -12.782 1.00 81.19 135 LEU A O 1
ATOM 1103 N N . GLU A 1 136 ? 12.715 2.289 -11.368 1.00 82.12 136 GLU A N 1
ATOM 1104 C CA . GLU A 1 136 ? 13.117 1.326 -12.402 1.00 82.12 136 GLU A CA 1
ATOM 1105 C C . GLU A 1 136 ? 11.920 0.856 -13.231 1.00 82.12 136 GLU A C 1
ATOM 1107 O O . GLU A 1 136 ? 12.025 0.776 -14.453 1.00 82.12 136 GLU A O 1
ATOM 1112 N N . THR A 1 137 ? 10.769 0.635 -12.588 1.00 74.56 137 THR A N 1
ATOM 1113 C CA . THR A 1 137 ? 9.521 0.257 -13.274 1.00 74.56 137 THR A CA 1
ATOM 1114 C C . THR A 1 137 ? 9.085 1.325 -14.282 1.00 74.56 137 THR A C 1
ATOM 1116 O O . THR A 1 137 ? 8.544 0.984 -15.327 1.00 74.56 137 THR A O 1
ATOM 1119 N N . TYR A 1 138 ? 9.347 2.609 -14.011 1.00 69.81 138 TYR A N 1
ATOM 1120 C CA . TYR A 1 138 ? 8.983 3.710 -14.914 1.00 69.81 138 TYR A CA 1
ATOM 1121 C C . TYR A 1 138 ? 10.040 4.040 -15.966 1.00 69.81 138 TYR A C 1
ATOM 1123 O O . TYR A 1 138 ? 9.700 4.490 -17.057 1.00 69.81 138 TYR A O 1
ATOM 1131 N N . ASN A 1 139 ? 11.319 3.856 -15.642 1.00 70.62 139 ASN A N 1
ATOM 1132 C CA . ASN A 1 139 ? 12.412 4.140 -16.572 1.00 70.62 139 ASN A CA 1
ATOM 1133 C C . ASN A 1 139 ? 12.633 3.012 -17.588 1.00 70.62 139 ASN A C 1
ATOM 1135 O O . ASN A 1 139 ? 13.280 3.233 -18.614 1.00 70.62 139 ASN A O 1
ATOM 1139 N N . CYS A 1 140 ? 12.092 1.819 -17.336 1.00 66.69 140 CYS A N 1
ATOM 1140 C CA . CYS A 1 140 ? 12.008 0.770 -18.337 1.00 66.69 140 CYS A CA 1
ATOM 1141 C C . CYS A 1 140 ? 10.996 1.225 -19.398 1.00 66.69 140 CYS A C 1
ATOM 1143 O O . CYS A 1 140 ? 9.794 1.088 -19.212 1.00 66.69 140 CYS A O 1
ATOM 1145 N N . GLY A 1 141 ? 11.469 1.831 -20.492 1.00 66.12 141 GLY A N 1
ATOM 1146 C CA . GLY A 1 141 ? 10.640 2.332 -21.600 1.00 66.12 141 GLY A CA 1
ATOM 1147 C C . GLY A 1 141 ? 9.852 1.256 -22.363 1.00 66.12 141 GLY A C 1
ATOM 1148 O O . GLY A 1 141 ? 9.382 1.513 -23.470 1.00 66.12 141 GLY A O 1
ATOM 1149 N N . GLU A 1 142 ? 9.722 0.056 -21.799 1.00 65.75 142 GLU A N 1
ATOM 1150 C CA . GLU A 1 142 ? 8.742 -0.932 -22.216 1.00 65.75 142 GLU A CA 1
ATOM 1151 C C . GLU A 1 142 ? 7.344 -0.357 -21.961 1.00 65.75 142 GLU A C 1
ATOM 1153 O O . GLU A 1 142 ? 7.089 0.267 -20.930 1.00 65.75 142 GLU A O 1
ATOM 1158 N N . ALA A 1 143 ? 6.444 -0.507 -22.938 1.00 63.50 143 ALA A N 1
ATOM 1159 C CA . ALA A 1 143 ? 5.069 -0.032 -22.832 1.00 63.50 143 ALA A CA 1
ATOM 1160 C C . ALA A 1 143 ? 4.484 -0.477 -21.485 1.00 63.50 143 ALA A C 1
ATOM 1162 O O . ALA A 1 143 ? 4.395 -1.678 -21.227 1.00 63.50 143 ALA A O 1
ATOM 1163 N N . GLY A 1 144 ? 4.163 0.495 -20.621 1.00 71.12 144 GLY A N 1
ATOM 1164 C CA . GLY A 1 144 ? 3.811 0.226 -19.231 1.00 71.12 144 GLY A CA 1
ATOM 1165 C C . GLY A 1 144 ? 2.768 -0.882 -19.133 1.00 71.12 144 GLY A C 1
ATOM 1166 O O . GLY A 1 144 ? 1.770 -0.859 -19.854 1.00 71.12 144 GLY A O 1
ATOM 1167 N N . THR A 1 145 ? 3.015 -1.859 -18.262 1.00 77.81 145 THR A N 1
ATOM 1168 C CA . THR A 1 145 ? 2.089 -2.964 -18.015 1.00 77.81 145 THR A CA 1
ATOM 1169 C C . THR A 1 145 ? 0.728 -2.392 -17.633 1.00 77.81 145 THR A C 1
ATOM 1171 O O . THR A 1 145 ? 0.578 -1.731 -16.604 1.00 77.81 145 THR A O 1
ATOM 1174 N N . THR A 1 146 ? -0.269 -2.621 -18.481 1.00 81.12 146 THR A N 1
ATOM 1175 C CA . THR A 1 146 ? -1.656 -2.246 -18.210 1.00 81.12 146 THR A CA 1
ATOM 1176 C C . THR A 1 146 ? -2.440 -3.493 -17.839 1.00 81.12 146 THR A C 1
ATOM 1178 O O . THR A 1 146 ? -2.007 -4.616 -18.079 1.00 81.12 146 THR A O 1
ATOM 1181 N N . MET A 1 147 ? -3.640 -3.312 -17.293 1.00 78.38 147 MET A N 1
ATOM 1182 C CA . MET A 1 147 ? -4.558 -4.432 -17.092 1.00 78.38 147 MET A CA 1
ATOM 1183 C C . MET A 1 147 ? -4.821 -5.178 -18.415 1.00 78.38 147 MET A C 1
ATOM 1185 O O . MET A 1 147 ? -4.827 -6.395 -18.439 1.00 78.38 147 MET A O 1
ATOM 1189 N N . THR A 1 148 ? -4.937 -4.480 -19.544 1.00 84.06 148 THR A N 1
ATOM 1190 C CA . THR A 1 148 ? -5.217 -5.106 -20.849 1.00 84.06 148 THR A CA 1
ATOM 1191 C C . THR A 1 148 ? -3.983 -5.626 -21.585 1.00 84.06 148 THR A C 1
ATOM 1193 O O . THR A 1 148 ? -4.124 -6.277 -22.616 1.00 84.06 148 THR A O 1
ATOM 1196 N N . TYR A 1 149 ? -2.780 -5.303 -21.112 1.00 87.06 149 TYR A N 1
ATOM 1197 C CA . TYR A 1 149 ? -1.540 -5.627 -21.806 1.00 87.06 149 TYR A CA 1
ATOM 1198 C C . TYR A 1 149 ? -0.413 -5.870 -20.812 1.00 87.06 149 TYR A C 1
ATOM 1200 O O . TYR A 1 149 ? 0.025 -4.953 -20.114 1.00 87.06 149 TYR A O 1
ATOM 1208 N N . ILE A 1 150 ? 0.081 -7.105 -20.808 1.00 87.31 150 ILE A N 1
ATOM 1209 C CA . ILE A 1 150 ? 1.241 -7.522 -20.031 1.00 87.31 150 ILE A CA 1
ATOM 1210 C C . ILE A 1 150 ? 2.308 -7.979 -21.016 1.00 87.31 150 ILE A C 1
ATOM 1212 O O . ILE A 1 150 ? 2.051 -8.923 -21.764 1.00 87.31 150 ILE A O 1
ATOM 1216 N N . PRO A 1 151 ? 3.483 -7.329 -21.037 1.00 87.56 151 PRO A N 1
ATOM 1217 C CA . PRO A 1 151 ? 4.608 -7.788 -21.837 1.00 87.56 151 PRO A CA 1
ATOM 1218 C C . PRO A 1 151 ? 4.921 -9.267 -21.585 1.00 87.56 151 PRO A C 1
ATOM 1220 O O . PRO A 1 151 ? 4.878 -9.738 -20.446 1.00 87.56 151 PRO A O 1
ATOM 1223 N N . GLU A 1 152 ? 5.272 -9.998 -22.643 1.00 87.75 152 GLU A N 1
ATOM 1224 C CA . GLU A 1 152 ? 5.565 -11.436 -22.568 1.00 87.75 152 GLU A CA 1
ATOM 1225 C C . GLU A 1 152 ? 6.709 -11.737 -21.583 1.00 87.75 152 GLU A C 1
ATOM 1227 O O . GLU A 1 152 ? 6.656 -12.723 -20.849 1.00 87.75 152 GLU A O 1
ATOM 1232 N N . THR A 1 153 ? 7.674 -10.823 -21.456 1.00 87.12 153 THR A N 1
ATOM 1233 C CA . THR A 1 153 ? 8.766 -10.865 -20.469 1.00 87.12 153 THR A CA 1
ATOM 1234 C C . THR A 1 153 ? 8.280 -10.910 -19.017 1.00 87.12 153 THR A C 1
ATOM 1236 O O . THR A 1 153 ? 8.933 -11.529 -18.183 1.00 87.12 153 THR A O 1
ATOM 1239 N N . PHE A 1 154 ? 7.125 -10.313 -18.707 1.00 86.31 154 PHE A N 1
ATOM 1240 C CA . PHE A 1 154 ? 6.484 -10.391 -17.388 1.00 86.31 154 PHE A CA 1
ATOM 1241 C C . PHE A 1 154 ? 5.504 -11.561 -17.260 1.00 86.31 154 PHE A C 1
ATOM 1243 O O . PHE A 1 154 ? 5.061 -11.878 -16.154 1.00 86.31 154 PHE A O 1
ATOM 1250 N N . SER A 1 155 ? 5.152 -12.209 -18.373 1.00 89.88 155 SER A N 1
ATOM 1251 C CA . SER A 1 155 ? 4.287 -13.391 -18.366 1.00 89.88 155 SER A CA 1
ATOM 1252 C C . SER A 1 155 ? 5.010 -14.671 -17.947 1.00 89.88 155 SER A C 1
ATOM 1254 O O . SER A 1 155 ? 4.352 -15.661 -17.622 1.00 89.88 155 SER A O 1
ATOM 1256 N N . ILE A 1 156 ? 6.344 -14.627 -17.892 1.00 92.00 156 ILE A N 1
ATOM 1257 C CA . ILE A 1 156 ? 7.233 -15.758 -17.634 1.00 92.00 156 ILE A CA 1
ATOM 1258 C C . ILE A 1 156 ? 8.114 -15.438 -16.414 1.00 92.00 156 ILE A C 1
ATOM 1260 O O . ILE A 1 156 ? 8.659 -14.345 -16.285 1.00 92.00 156 ILE A O 1
ATOM 1264 N N . LEU A 1 157 ? 8.244 -16.389 -15.490 1.00 89.81 157 LEU A N 1
ATOM 1265 C CA . LEU A 1 157 ? 9.134 -16.303 -14.330 1.00 89.81 157 LEU A CA 1
ATOM 1266 C C . LEU A 1 157 ? 10.598 -16.601 -14.721 1.00 89.81 157 LEU A C 1
ATOM 1268 O O . LEU A 1 157 ? 10.852 -17.178 -15.777 1.00 89.81 157 LEU A O 1
ATOM 1272 N N . PRO A 1 158 ? 11.595 -16.282 -13.868 1.00 88.38 158 PRO A N 1
ATOM 1273 C CA . PRO A 1 158 ? 13.005 -16.575 -14.160 1.00 88.38 158 PRO A CA 1
ATOM 1274 C C . PRO A 1 158 ? 13.323 -18.062 -14.393 1.00 88.38 158 PRO A C 1
ATOM 1276 O O . PRO A 1 158 ? 14.327 -18.381 -15.022 1.00 88.38 158 PRO A O 1
ATOM 1279 N N . ASP A 1 159 ? 12.481 -18.968 -13.888 1.00 91.31 159 ASP A N 1
ATOM 1280 C CA . ASP A 1 159 ? 12.567 -20.418 -14.109 1.00 91.31 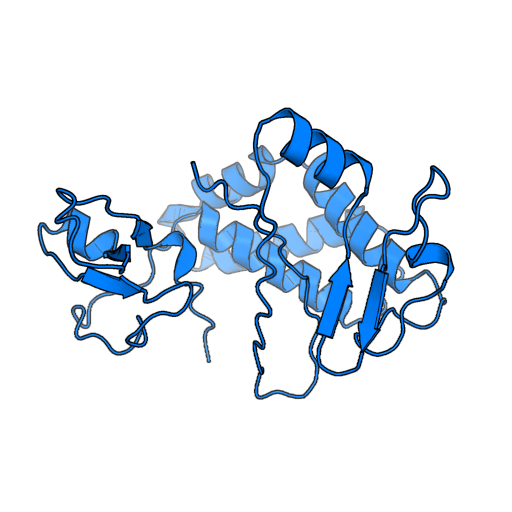159 ASP A CA 1
ATOM 1281 C C . ASP A 1 159 ? 11.855 -20.880 -15.395 1.00 91.31 159 ASP A C 1
ATOM 1283 O O . ASP A 1 159 ? 11.662 -22.077 -15.602 1.00 91.31 159 ASP A O 1
ATOM 1287 N N . VAL A 1 160 ? 11.473 -19.938 -16.264 1.00 92.25 160 VAL A N 1
ATOM 1288 C CA . VAL A 1 160 ? 10.747 -20.152 -17.527 1.00 92.25 160 VAL A CA 1
ATOM 1289 C C . VAL A 1 160 ? 9.299 -20.627 -17.323 1.00 92.25 160 VAL A C 1
ATOM 1291 O O . VAL A 1 160 ? 8.573 -20.869 -18.287 1.00 92.25 160 VAL A O 1
ATOM 1294 N N . SER A 1 161 ? 8.816 -20.729 -16.081 1.00 91.56 161 SER A N 1
ATOM 1295 C CA . SER A 1 161 ? 7.421 -21.093 -15.836 1.00 91.56 161 SER A CA 1
ATOM 1296 C C . SER A 1 161 ? 6.471 -19.924 -16.113 1.00 91.56 161 SER A C 1
ATOM 1298 O O . SER A 1 161 ? 6.796 -18.757 -15.895 1.00 91.56 161 SER A O 1
ATOM 1300 N N . ILE A 1 162 ? 5.272 -20.233 -16.611 1.00 90.94 162 ILE A N 1
ATOM 1301 C CA . ILE A 1 162 ? 4.252 -19.227 -16.925 1.00 90.94 162 ILE A CA 1
ATOM 1302 C C . ILE A 1 162 ? 3.687 -18.657 -15.618 1.00 90.94 162 ILE A C 1
ATOM 1304 O O . ILE A 1 162 ? 3.217 -19.400 -14.753 1.00 90.94 162 ILE A O 1
ATOM 1308 N N . PHE A 1 163 ? 3.713 -17.331 -15.488 1.00 90.81 163 PHE A N 1
ATOM 1309 C CA . PHE A 1 163 ? 3.088 -16.588 -14.396 1.00 90.81 163 PHE A CA 1
ATOM 1310 C C . PHE A 1 163 ? 1.667 -16.140 -14.744 1.00 90.81 163 PHE A C 1
ATOM 1312 O O . PHE A 1 163 ? 0.774 -16.212 -13.900 1.00 90.81 163 PHE A O 1
ATOM 1319 N N . VAL A 1 164 ? 1.459 -15.677 -15.981 1.00 90.12 164 VAL A N 1
ATOM 1320 C CA . VAL A 1 164 ? 0.170 -15.178 -16.480 1.00 90.12 164 VAL A CA 1
ATOM 1321 C C . VAL A 1 164 ? -0.538 -16.308 -17.216 1.00 90.12 164 VAL A C 1
ATOM 1323 O O . VAL A 1 164 ? -0.196 -16.633 -18.346 1.00 90.12 164 VAL A O 1
ATOM 1326 N N . HIS A 1 165 ? -1.535 -16.914 -16.575 1.00 87.94 165 HIS A N 1
ATOM 1327 C CA . HIS A 1 165 ? -2.251 -18.069 -17.133 1.00 87.94 165 HIS A CA 1
ATOM 1328 C C . HIS A 1 165 ? -3.483 -17.665 -17.937 1.00 87.94 165 HIS A C 1
ATOM 1330 O O . HIS A 1 165 ? -3.888 -18.381 -18.849 1.00 87.94 165 HIS A O 1
ATOM 1336 N N . ARG A 1 166 ? -4.101 -16.526 -17.602 1.00 89.12 166 ARG A N 1
ATOM 1337 C CA . ARG A 1 166 ? -5.267 -15.998 -18.320 1.00 89.12 166 ARG A CA 1
ATOM 1338 C C . ARG A 1 166 ? -5.285 -14.477 -18.257 1.00 89.12 166 ARG A C 1
ATOM 1340 O O . ARG A 1 166 ? -5.162 -13.919 -17.168 1.00 89.12 166 ARG A O 1
ATOM 1347 N N . LEU A 1 167 ? -5.463 -13.833 -19.409 1.00 88.88 167 LEU A N 1
ATOM 1348 C CA . LEU A 1 167 ? -5.554 -12.380 -19.552 1.00 88.88 167 LEU A CA 1
ATOM 1349 C C . LEU A 1 167 ? -6.808 -12.029 -20.365 1.00 88.88 167 LEU A C 1
ATOM 1351 O O . LEU A 1 167 ? -6.761 -11.922 -21.586 1.00 88.88 167 LEU A O 1
ATOM 1355 N N . GLU A 1 168 ? -7.949 -11.907 -19.691 1.00 87.56 168 GLU A N 1
ATOM 1356 C CA . GLU A 1 168 ? -9.210 -11.450 -20.283 1.00 87.56 168 GLU A CA 1
ATOM 1357 C C . GLU A 1 168 ? -9.624 -10.101 -19.687 1.00 87.56 168 GLU A C 1
ATOM 1359 O O . GLU A 1 168 ? -9.381 -9.883 -18.504 1.00 87.56 168 GLU A O 1
ATOM 1364 N N . PRO A 1 169 ? -10.339 -9.228 -20.424 1.00 81.88 169 PRO A N 1
ATOM 1365 C CA . PRO A 1 169 ? -10.688 -7.880 -19.953 1.00 81.88 169 PRO A CA 1
ATOM 1366 C C . PRO A 1 169 ? -11.369 -7.804 -18.577 1.00 81.88 169 PRO A C 1
ATOM 1368 O O . PRO A 1 169 ? -11.311 -6.767 -17.923 1.00 81.88 169 PRO A O 1
ATOM 1371 N N . MET A 1 170 ? -12.041 -8.879 -18.152 1.00 80.12 170 MET A N 1
ATOM 1372 C CA . MET A 1 170 ? -12.755 -8.965 -16.873 1.00 80.12 170 MET A CA 1
ATOM 1373 C C . MET A 1 170 ? -12.150 -9.986 -15.901 1.00 80.12 170 MET A C 1
ATOM 1375 O O . MET A 1 170 ? -12.681 -10.162 -14.808 1.00 80.12 170 MET A O 1
ATOM 1379 N N . LEU A 1 171 ? -11.098 -10.704 -16.303 1.00 82.44 171 LEU A N 1
ATOM 1380 C CA . LEU A 1 171 ? -10.520 -11.781 -15.512 1.00 82.44 171 LEU A CA 1
ATOM 1381 C C . LEU A 1 171 ? -9.046 -11.960 -15.845 1.00 82.44 171 LEU A C 1
ATOM 1383 O O . LEU A 1 171 ? -8.684 -12.445 -16.918 1.00 82.44 171 LEU A O 1
ATOM 1387 N N . HIS A 1 172 ? -8.201 -11.676 -14.863 1.00 83.06 172 HIS A N 1
ATOM 1388 C CA . HIS A 1 172 ? -6.794 -12.022 -14.936 1.00 83.06 172 HIS A CA 1
ATOM 1389 C C . HIS A 1 172 ? -6.439 -13.079 -13.902 1.00 83.06 172 HIS A C 1
ATOM 1391 O O . HIS A 1 172 ? -6.771 -12.945 -12.724 1.00 83.06 172 HIS A O 1
ATOM 1397 N N . VAL A 1 173 ? -5.744 -14.122 -14.344 1.00 87.12 173 VAL A N 1
ATOM 1398 C CA . VAL A 1 173 ? -5.304 -15.220 -13.485 1.00 87.12 173 VAL A CA 1
ATOM 1399 C C . VAL A 1 173 ? -3.787 -15.292 -13.530 1.00 87.12 173 VAL A C 1
ATOM 1401 O O . VAL A 1 173 ? -3.199 -15.630 -14.559 1.00 87.12 173 VAL A O 1
ATOM 1404 N N . TYR A 1 174 ? -3.171 -15.005 -12.384 1.00 88.69 174 TYR A N 1
ATOM 1405 C CA . TYR A 1 174 ? -1.731 -15.102 -12.176 1.00 88.69 174 TYR A CA 1
ATOM 1406 C C . TYR A 1 174 ? -1.451 -16.061 -11.032 1.00 88.69 174 TYR A C 1
ATOM 1408 O O . TYR A 1 174 ? -2.031 -15.915 -9.954 1.00 88.69 174 TYR A O 1
ATOM 1416 N N . TYR A 1 175 ? -0.561 -17.023 -11.237 1.00 89.00 175 TYR A N 1
ATOM 1417 C CA . TYR A 1 175 ? -0.051 -17.828 -10.137 1.00 89.00 175 TYR A CA 1
ATOM 1418 C C . TYR A 1 175 ? 1.318 -18.405 -10.470 1.00 89.00 175 TYR A C 1
ATOM 1420 O O . TYR A 1 175 ? 1.638 -18.718 -11.614 1.00 89.00 175 TYR A O 1
ATOM 1428 N N . ASN A 1 176 ? 2.123 -18.573 -9.426 1.00 89.88 176 ASN A N 1
ATOM 1429 C CA . ASN A 1 176 ? 3.372 -19.308 -9.504 1.00 89.88 176 ASN A CA 1
ATOM 1430 C C . ASN A 1 176 ? 3.075 -20.800 -9.288 1.00 89.88 176 ASN A C 1
ATOM 1432 O O . ASN A 1 176 ? 2.488 -21.182 -8.270 1.00 89.88 176 ASN A O 1
ATOM 1436 N N . SER A 1 177 ? 3.479 -21.641 -10.242 1.00 89.38 177 SER A N 1
ATOM 1437 C CA . SER A 1 177 ? 3.260 -23.090 -10.182 1.00 89.38 177 SER A CA 1
ATOM 1438 C C . SER A 1 177 ? 3.867 -23.722 -8.921 1.00 89.38 177 SER A C 1
ATOM 1440 O O . SER A 1 177 ? 3.220 -24.559 -8.293 1.00 89.38 177 SER A O 1
ATOM 1442 N N . ASN A 1 178 ? 5.035 -23.255 -8.469 1.00 88.38 178 ASN A N 1
ATOM 1443 C CA . ASN A 1 178 ? 5.675 -23.712 -7.234 1.00 88.38 178 ASN A CA 1
ATOM 1444 C C . ASN A 1 178 ? 4.830 -23.367 -6.004 1.00 88.38 178 ASN A C 1
ATO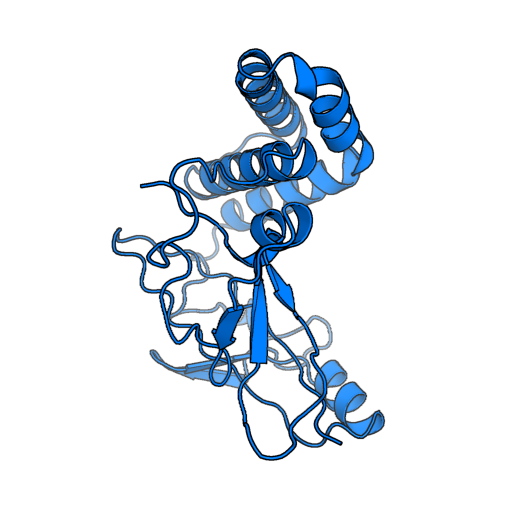M 1446 O O . ASN A 1 178 ? 4.680 -24.195 -5.109 1.00 88.38 178 ASN A O 1
ATOM 1450 N N . THR A 1 179 ? 4.223 -22.177 -5.968 1.00 86.69 179 THR A N 1
ATOM 1451 C CA . THR A 1 179 ? 3.321 -21.780 -4.876 1.00 86.69 179 THR A CA 1
ATOM 1452 C C . THR A 1 179 ? 2.082 -22.671 -4.831 1.00 86.69 179 THR A C 1
ATOM 1454 O O . THR A 1 179 ? 1.703 -23.125 -3.754 1.00 86.69 179 THR A O 1
ATOM 1457 N N . VAL A 1 180 ? 1.483 -22.976 -5.985 1.00 88.31 180 VAL A N 1
ATOM 1458 C CA . VAL A 1 180 ? 0.327 -23.885 -6.067 1.00 88.31 180 VAL A CA 1
ATOM 1459 C C . VAL A 1 180 ? 0.709 -25.305 -5.648 1.00 88.31 180 VAL A C 1
ATOM 1461 O O . VAL A 1 180 ? -0.006 -25.926 -4.866 1.00 88.31 180 VAL A O 1
ATOM 1464 N N . GLN A 1 181 ? 1.863 -25.807 -6.090 1.00 90.44 181 GLN A N 1
ATOM 1465 C CA . GLN A 1 181 ? 2.368 -27.115 -5.667 1.00 90.44 181 GLN A CA 1
ATOM 1466 C C . GLN A 1 181 ? 2.633 -27.169 -4.160 1.00 90.44 181 GLN A C 1
ATOM 1468 O O . GLN A 1 181 ? 2.298 -28.158 -3.511 1.00 90.44 181 GLN A O 1
ATOM 1473 N N . MET A 1 182 ? 3.216 -26.115 -3.585 1.00 89.12 182 MET A N 1
ATOM 1474 C CA . MET A 1 182 ? 3.411 -26.016 -2.140 1.00 89.12 182 MET A CA 1
ATOM 1475 C C . MET A 1 182 ? 2.078 -25.999 -1.396 1.00 89.12 182 MET A C 1
ATOM 1477 O O . MET A 1 182 ? 1.939 -26.711 -0.407 1.00 89.12 182 MET A O 1
ATOM 1481 N N . ALA A 1 183 ? 1.096 -25.229 -1.864 1.00 87.00 183 ALA A N 1
ATOM 1482 C CA . ALA A 1 183 ? -0.242 -25.211 -1.285 1.00 87.00 183 ALA A CA 1
ATOM 1483 C C . ALA A 1 183 ? -0.861 -26.623 -1.299 1.00 87.00 183 ALA A C 1
ATOM 1485 O O . ALA A 1 183 ? -1.268 -27.122 -0.252 1.00 87.00 183 ALA A O 1
ATOM 1486 N N . ALA A 1 184 ? -0.803 -27.317 -2.439 1.00 91.06 184 ALA A N 1
ATOM 1487 C CA . ALA A 1 184 ? -1.301 -28.685 -2.577 1.00 91.06 184 ALA A CA 1
ATOM 1488 C C . ALA A 1 184 ? -0.596 -29.679 -1.637 1.00 91.06 184 ALA A C 1
ATOM 1490 O O . ALA A 1 184 ? -1.256 -30.492 -0.993 1.00 91.06 184 ALA A O 1
ATOM 1491 N N . ARG A 1 185 ? 0.736 -29.591 -1.494 1.00 91.62 185 ARG A N 1
ATOM 1492 C CA . ARG A 1 185 ? 1.510 -30.422 -0.548 1.00 91.62 185 ARG A CA 1
ATOM 1493 C C . ARG A 1 185 ? 1.130 -30.181 0.913 1.00 91.62 185 ARG A C 1
ATOM 1495 O O . ARG A 1 185 ? 1.289 -31.082 1.727 1.00 91.62 185 ARG A O 1
ATOM 1502 N N . ASN A 1 186 ? 0.621 -28.994 1.232 1.00 91.44 186 ASN A N 1
ATOM 1503 C CA . ASN A 1 186 ? 0.114 -28.641 2.557 1.00 91.44 186 ASN A CA 1
ATOM 1504 C C . ASN A 1 186 ? -1.389 -28.945 2.728 1.00 91.44 186 ASN A C 1
ATOM 1506 O O . ASN A 1 186 ? -2.002 -28.459 3.673 1.00 91.44 186 ASN A O 1
ATOM 1510 N N . GLY A 1 187 ? -1.994 -29.726 1.824 1.00 90.00 187 GLY A N 1
ATOM 1511 C CA . GLY A 1 187 ? -3.406 -30.113 1.902 1.00 90.00 187 GLY A CA 1
ATOM 1512 C C . GLY A 1 187 ? -4.384 -29.046 1.406 1.00 90.00 187 GLY A C 1
ATOM 1513 O O . GLY A 1 187 ? -5.583 -29.156 1.642 1.00 90.00 187 GLY A O 1
ATOM 1514 N N . LEU A 1 188 ? -3.903 -28.004 0.718 1.00 88.31 188 LEU A N 1
ATOM 1515 C CA . LEU A 1 188 ? -4.770 -26.982 0.132 1.00 88.31 188 LEU A CA 1
ATOM 1516 C C . LEU A 1 188 ? -5.170 -27.408 -1.278 1.00 88.31 188 LEU A C 1
ATOM 1518 O O . LEU A 1 188 ? -4.401 -27.266 -2.228 1.00 88.31 188 LEU A O 1
ATOM 1522 N N . HIS A 1 189 ? -6.379 -27.944 -1.412 1.00 85.25 189 HIS A N 1
ATOM 1523 C CA . HIS A 1 189 ? -6.883 -28.469 -2.685 1.00 85.25 189 HIS A CA 1
ATOM 1524 C C . HIS A 1 189 ? -7.702 -27.455 -3.494 1.00 85.25 189 HIS A C 1
ATOM 1526 O O . HIS A 1 189 ? -7.980 -27.692 -4.669 1.00 85.25 189 HIS A O 1
ATOM 1532 N N . THR A 1 190 ? -8.054 -26.316 -2.893 1.00 81.94 190 THR A N 1
ATOM 1533 C CA . THR A 1 190 ? -8.910 -25.299 -3.511 1.00 81.94 190 THR A CA 1
ATOM 1534 C C . THR A 1 190 ? -8.196 -23.954 -3.542 1.00 81.94 190 THR A C 1
ATOM 1536 O O . THR A 1 190 ? -7.760 -23.451 -2.510 1.00 81.94 190 THR A O 1
ATOM 1539 N N . LEU A 1 191 ? -8.108 -23.350 -4.728 1.00 75.81 191 LEU A N 1
ATOM 1540 C CA . LEU A 1 191 ? -7.670 -21.967 -4.906 1.00 75.81 191 LEU A CA 1
ATOM 1541 C C . LEU A 1 191 ? -8.897 -21.090 -5.129 1.00 75.81 191 LEU A C 1
ATOM 1543 O O . LEU A 1 191 ? -9.660 -21.307 -6.069 1.00 75.81 191 LEU A O 1
ATOM 1547 N N . VAL A 1 192 ? -9.078 -20.091 -4.272 1.00 75.00 192 VAL A N 1
ATOM 1548 C CA . VAL 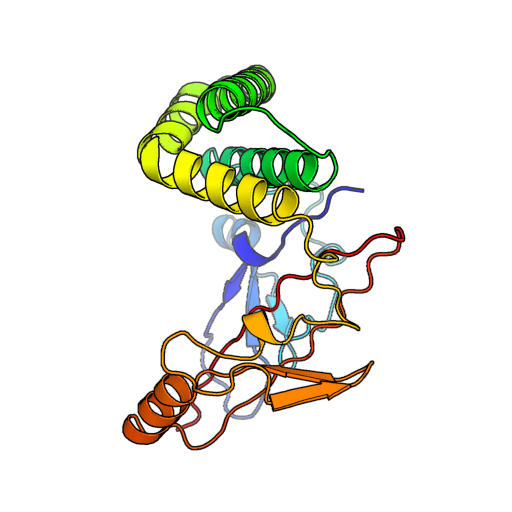A 1 192 ? -10.139 -19.095 -4.423 1.00 75.00 192 VAL A CA 1
ATOM 1549 C C . VAL A 1 192 ? -9.514 -17.823 -4.975 1.00 75.00 192 VAL A C 1
ATOM 1551 O O . VAL A 1 192 ? -8.673 -17.204 -4.327 1.00 75.00 192 VAL A O 1
ATOM 1554 N N . PHE A 1 193 ? -9.918 -17.434 -6.182 1.00 69.12 193 PHE A N 1
ATOM 1555 C CA . PHE A 1 193 ? -9.499 -16.175 -6.788 1.00 69.12 193 PHE A CA 1
ATOM 1556 C C . PHE A 1 193 ? -10.484 -15.082 -6.390 1.00 69.12 193 PHE A C 1
ATOM 1558 O O . PHE A 1 193 ? -11.683 -15.198 -6.637 1.00 69.12 193 PHE A O 1
ATOM 1565 N N . ILE A 1 194 ? -9.981 -14.015 -5.774 1.00 60.69 194 ILE A N 1
ATOM 1566 C CA . ILE A 1 194 ? -10.794 -12.849 -5.430 1.00 60.69 194 ILE A CA 1
ATOM 1567 C C . ILE A 1 194 ? -10.554 -11.796 -6.505 1.00 60.69 194 ILE A C 1
ATOM 1569 O O . ILE A 1 194 ? -9.458 -11.245 -6.611 1.00 60.69 194 ILE A O 1
ATOM 1573 N N . HIS A 1 195 ? -11.582 -11.523 -7.305 1.00 56.47 195 HIS A N 1
ATOM 1574 C CA . HIS A 1 195 ? -11.573 -10.417 -8.252 1.00 56.47 195 HIS A CA 1
ATOM 1575 C C . HIS A 1 195 ? -12.090 -9.157 -7.553 1.00 56.47 195 HIS A C 1
ATOM 1577 O O . HIS A 1 195 ? -13.296 -8.959 -7.428 1.00 56.47 195 HIS A O 1
ATOM 1583 N N . SER A 1 196 ? -11.191 -8.308 -7.054 1.00 53.56 196 SER A N 1
ATOM 1584 C CA . SER A 1 196 ? -11.578 -7.019 -6.480 1.00 53.56 196 SER A CA 1
ATOM 1585 C C . SER A 1 196 ? -11.658 -5.949 -7.573 1.00 53.56 196 SER A C 1
ATOM 1587 O O . SER A 1 196 ? -10.673 -5.297 -7.915 1.00 53.56 196 SER A O 1
ATOM 1589 N N . ASN A 1 197 ? -12.864 -5.730 -8.102 1.00 45.00 197 ASN A N 1
ATOM 1590 C CA . ASN A 1 197 ? -13.175 -4.560 -8.927 1.00 45.00 197 ASN A CA 1
ATOM 1591 C C . ASN A 1 197 ? -13.289 -3.311 -8.038 1.00 45.00 197 ASN A C 1
ATOM 1593 O O . ASN A 1 197 ? -14.386 -2.865 -7.711 1.00 45.00 197 ASN A O 1
ATOM 1597 N N . LEU A 1 198 ? -12.162 -2.724 -7.632 1.00 43.75 198 LEU A N 1
ATOM 1598 C CA . LEU A 1 198 ? -12.172 -1.390 -7.027 1.00 43.75 198 LEU A CA 1
ATOM 1599 C C . LEU A 1 198 ? -12.242 -0.341 -8.141 1.00 43.75 198 LEU A C 1
ATOM 1601 O O . LEU A 1 198 ? -11.225 0.139 -8.641 1.00 43.75 198 LEU A O 1
ATOM 1605 N N . VAL A 1 199 ? -13.465 0.001 -8.546 1.00 36.72 199 VAL A N 1
ATOM 1606 C CA . VAL A 1 199 ? -13.724 1.122 -9.455 1.00 36.72 199 VAL A CA 1
ATOM 1607 C C . VAL A 1 199 ? -13.462 2.426 -8.697 1.00 36.72 199 VAL A C 1
ATOM 1609 O O . VAL A 1 199 ? -14.252 2.841 -7.855 1.00 36.72 199 VAL A O 1
ATOM 1612 N N . SER A 1 200 ? -12.335 3.076 -8.991 1.00 40.22 200 SER A N 1
ATOM 1613 C CA . SER A 1 200 ? -12.074 4.459 -8.580 1.00 40.22 200 SER A CA 1
ATOM 1614 C C . SER A 1 200 ? -12.714 5.409 -9.591 1.00 40.22 200 SER A C 1
ATOM 1616 O O . SER A 1 200 ? -12.436 5.328 -10.787 1.00 40.22 200 SER A O 1
ATOM 1618 N N . SER A 1 201 ? -13.550 6.334 -9.124 1.00 39.72 201 SER A N 1
ATOM 1619 C CA . SER A 1 201 ? -14.296 7.298 -9.948 1.00 39.72 201 SER A CA 1
ATOM 1620 C C . SER A 1 201 ? -13.434 8.368 -10.641 1.00 39.72 201 SER A C 1
ATOM 1622 O O . SER A 1 201 ? -13.974 9.212 -11.348 1.00 39.72 201 SER A O 1
ATOM 1624 N N . ASN A 1 202 ? -12.103 8.321 -10.512 1.00 39.28 202 ASN A N 1
ATOM 1625 C CA . ASN A 1 202 ? -11.181 9.296 -11.100 1.00 39.28 202 ASN A CA 1
ATOM 1626 C C . ASN A 1 202 ? -10.172 8.653 -12.071 1.00 39.28 202 ASN A C 1
ATOM 1628 O O . ASN A 1 202 ? -8.969 8.716 -11.847 1.00 39.28 202 ASN A O 1
ATOM 1632 N N . GLY A 1 203 ? -10.663 8.038 -13.151 1.00 41.97 203 GLY A N 1
ATOM 1633 C CA . GLY A 1 203 ? -10.051 8.006 -14.497 1.00 41.97 203 GLY A CA 1
ATOM 1634 C C . GLY A 1 203 ? -8.617 7.494 -14.734 1.00 41.97 203 GLY A C 1
ATOM 1635 O O . GLY A 1 203 ? -8.222 7.410 -15.894 1.00 41.97 203 GLY A O 1
ATOM 1636 N N . LYS A 1 204 ? -7.818 7.148 -13.720 1.00 40.75 204 LYS A N 1
ATOM 1637 C CA . LYS A 1 204 ? -6.478 6.556 -13.865 1.00 40.75 204 LYS A CA 1
ATOM 1638 C C . LYS A 1 204 ? -6.233 5.580 -12.717 1.00 40.75 204 LYS A C 1
ATOM 1640 O O . LYS A 1 204 ? -6.002 5.991 -11.585 1.00 40.75 204 LYS A O 1
ATOM 1645 N N . SER A 1 205 ? -6.314 4.284 -13.008 1.00 39.31 205 SER A N 1
ATOM 1646 C CA . SER A 1 205 ? -6.087 3.203 -12.047 1.00 39.31 205 SER A CA 1
ATOM 1647 C C . SER A 1 205 ? -4.701 2.583 -12.236 1.00 39.31 205 SER A C 1
ATOM 1649 O O . SER A 1 205 ? -4.401 2.088 -13.321 1.00 39.31 205 SER A O 1
ATOM 1651 N N . SER A 1 206 ? -3.899 2.519 -11.173 1.00 38.56 206 SER A N 1
ATOM 1652 C CA . SER A 1 206 ? -2.888 1.471 -11.007 1.00 38.56 206 SER A CA 1
ATOM 1653 C C . SER A 1 206 ? -3.375 0.520 -9.911 1.00 38.56 206 SER A C 1
ATOM 1655 O O . SER A 1 206 ? -3.442 0.859 -8.731 1.00 38.56 206 SER A O 1
ATOM 1657 N N . CYS A 1 207 ? -3.811 -0.671 -10.319 1.00 43.06 207 CYS A N 1
ATOM 1658 C CA . CYS A 1 207 ? -4.230 -1.733 -9.412 1.00 43.06 207 CYS A CA 1
ATOM 1659 C C . CYS A 1 207 ? -3.021 -2.630 -9.138 1.00 43.06 207 CYS A C 1
ATOM 1661 O O . CYS A 1 207 ? -2.420 -3.151 -10.072 1.00 43.06 207 CYS A O 1
ATOM 1663 N N . THR A 1 208 ? -2.674 -2.841 -7.870 1.00 34.59 208 THR A N 1
ATOM 1664 C CA . THR A 1 208 ? -1.803 -3.958 -7.481 1.00 34.59 208 THR A CA 1
ATOM 1665 C C . THR A 1 208 ? -2.701 -5.104 -7.011 1.00 34.59 208 THR A C 1
ATOM 1667 O O . THR A 1 208 ? -3.417 -4.940 -6.020 1.00 34.59 208 THR A O 1
ATOM 1670 N N . PRO A 1 209 ? -2.735 -6.254 -7.708 1.00 40.22 209 PRO A N 1
ATOM 1671 C CA . PRO A 1 209 ? -3.488 -7.411 -7.240 1.00 40.22 209 PRO A CA 1
ATOM 1672 C C . PRO A 1 209 ? -2.897 -7.926 -5.920 1.00 40.22 209 PRO A C 1
ATOM 1674 O O . PRO A 1 209 ? -1.688 -8.136 -5.816 1.00 40.22 209 PRO A O 1
ATOM 1677 N N . ARG A 1 210 ? -3.741 -8.165 -4.911 1.00 37.50 210 ARG A N 1
ATOM 1678 C CA . ARG A 1 210 ? -3.377 -8.941 -3.716 1.00 37.50 210 ARG A CA 1
ATOM 1679 C C . ARG A 1 210 ? -3.946 -10.349 -3.861 1.00 37.50 210 ARG A C 1
ATOM 1681 O O . ARG A 1 210 ? -5.158 -10.526 -3.852 1.00 37.50 210 ARG A O 1
ATOM 1688 N N . MET A 1 211 ? -3.069 -11.341 -3.978 1.00 36.75 211 MET A N 1
ATOM 1689 C CA . MET A 1 211 ? -3.441 -12.754 -3.921 1.00 36.75 211 MET A CA 1
ATOM 1690 C C . MET A 1 211 ? -3.618 -13.152 -2.449 1.00 36.75 211 MET A C 1
ATOM 1692 O O . MET A 1 211 ? -2.697 -12.970 -1.653 1.00 36.75 211 MET A O 1
ATOM 1696 N N . MET A 1 212 ? -4.788 -13.673 -2.076 1.00 36.94 212 MET A N 1
ATOM 1697 C CA . MET A 1 212 ? -4.992 -14.349 -0.791 1.00 36.94 212 MET A CA 1
ATOM 1698 C C . MET A 1 212 ? -5.227 -15.833 -1.062 1.00 36.94 212 MET A C 1
ATOM 1700 O O . MET A 1 212 ? -6.132 -16.186 -1.810 1.00 36.94 212 MET A O 1
ATOM 1704 N N . CYS A 1 213 ? -4.413 -16.697 -0.460 1.00 31.39 213 CYS A N 1
ATOM 1705 C CA . CYS A 1 213 ? -4.651 -18.137 -0.450 1.00 31.39 213 CYS A CA 1
ATOM 1706 C C . CYS A 1 213 ? -5.399 -18.479 0.841 1.00 31.39 213 CYS A C 1
ATOM 1708 O O . CYS A 1 213 ? -4.871 -18.245 1.926 1.00 31.39 213 CYS A O 1
ATOM 1710 N N . ALA A 1 214 ? -6.613 -19.017 0.731 1.00 31.83 214 ALA A N 1
ATOM 1711 C CA . ALA A 1 214 ? -7.363 -19.528 1.873 1.00 31.83 214 ALA A CA 1
ATOM 1712 C C . ALA A 1 214 ? -7.258 -21.056 1.922 1.00 31.83 214 ALA A C 1
ATOM 1714 O O . ALA A 1 214 ? -7.396 -21.728 0.901 1.00 31.83 214 ALA A O 1
ATOM 1715 N N . ALA A 1 215 ? -7.020 -21.588 3.117 1.00 26.78 215 ALA A N 1
ATOM 1716 C CA . ALA A 1 215 ? -7.100 -23.007 3.408 1.00 26.78 215 ALA A CA 1
ATOM 1717 C C . ALA A 1 215 ? -8.506 -23.333 3.914 1.00 26.78 215 ALA A C 1
ATOM 1719 O O . ALA A 1 215 ? -8.923 -22.788 4.932 1.00 26.78 215 ALA A O 1
ATOM 1720 N N . MET A 1 216 ? -9.231 -24.203 3.216 1.00 29.81 216 MET A N 1
ATOM 1721 C CA . MET A 1 216 ? -10.413 -24.857 3.773 1.00 29.81 216 MET A CA 1
ATOM 1722 C C . MET A 1 216 ? -10.010 -26.287 4.124 1.00 29.81 216 MET A C 1
ATOM 1724 O O . MET A 1 216 ? -9.635 -27.043 3.228 1.00 29.81 216 MET A O 1
ATOM 1728 N N . VAL A 1 217 ? -10.033 -26.603 5.420 1.00 32.06 217 VAL A N 1
ATOM 1729 C CA . VAL A 1 217 ? -9.935 -27.967 5.962 1.00 32.06 217 VAL A CA 1
ATOM 1730 C C . VAL A 1 217 ? -11.319 -28.379 6.429 1.00 32.06 217 VAL A C 1
ATOM 1732 O O . VAL A 1 217 ? -11.955 -27.549 7.118 1.00 32.06 217 VAL A O 1
#